Protein AF-A0A426UGI6-F1 (afdb_monomer)

Solvent-accessible surface area (backbone atoms only — not comparable to full-atom values): 12336 Å² total; per-residue (Å²): 134,86,81,89,69,88,80,72,65,57,75,72,60,32,50,59,54,29,59,58,67,72,58,36,69,72,31,45,53,51,15,48,54,28,30,76,71,66,36,34,67,58,9,27,48,48,44,42,34,45,81,61,64,53,65,70,55,39,27,70,80,62,33,60,68,54,28,49,52,52,50,51,51,45,57,35,42,32,44,39,52,30,60,68,68,50,62,59,38,84,77,84,40,45,66,42,52,44,38,24,29,29,49,36,79,41,88,46,97,91,47,58,34,26,40,29,44,30,32,42,46,84,86,49,94,56,74,84,38,34,38,37,30,73,45,45,90,82,45,77,73,52,75,78,47,99,42,55,59,64,39,88,87,44,55,38,46,81,41,45,36,48,29,26,60,88,36,37,70,54,41,53,70,72,70,48,87,78,66,80,72,59,72,68,59,66,63,46,31,67,81,71,73,41,64,89,88,56,72,64,86,51,46,67,62,52,50,52,55,51,28,52,76,70,73,66,111

Secondary structure (DSSP, 8-state):
-----SSSSHHHHHHHHHHHHSS-HHHHHHHHHHHHTT-HHHHHHHTTEEEE--HHHHHHHH-HHHHHHHHHHHHHB-HHHHHHHS-EETTTTEEPSS-EEEEEEE--TTS-EEEEEEEPPTTS--TT-EEEEEEESS-GGGGTSSS-SPPTT-BGGG-GGGTBTTTTTHHHHHT--SPPPPHHHHHHTTTTT--TTS-HHHHHHHHHHHHHHHT--

Sequence (217 aa):
MLTSTANEDIRTSFWPRVREFAVPASMIESATARRLAGDWAGACAAAGFDVDLNLRAVARDHGRDLASRVRSDLRALAPDLLRWHMPRIAPDGLLRPGLTLALARYDSVEGPVHLVARTAPAWADAGQRISLALWSRSARDAVRHPHPRPNRRFRLDLHRHLWDASRALELRERSGSGEPPARELSRAAPELGVPSACAVECWAAEARTLLAAEGRG

Mean predicted aligned error: 9.02 Å

Foldseek 3Di:
DDDPPPDPDLVPQALVLLVPPQQHPQLQVQLVVCLVVQNLVSSCVSNQEDEPEDLVVCCVVFNDVVSVVVSVQSSQFRSSLLSSPADADPDNRAHDAQAWAFQAWDAGPLGIKTFTKHHHHPPDPSGRHIYTYIADPPDPVLPPRPRSDHDPVHHNNLVNLSTGNVNVVVCCVQVDVPDQPDPVVCVCCVVVVHPSPDPPVCVVVVVVSSCVVVVND

Structure (mmCIF, N/CA/C/O backbone):
data_AF-A0A426UGI6-F1
#
_entry.id   AF-A0A426UGI6-F1
#
loop_
_atom_site.group_PDB
_atom_site.id
_atom_site.type_symbol
_atom_site.label_atom_id
_atom_site.label_alt_id
_atom_site.label_comp_id
_atom_site.label_asym_id
_atom_site.label_entity_id
_atom_site.label_seq_id
_atom_site.pdbx_PDB_ins_code
_atom_site.Cartn_x
_atom_site.Cartn_y
_atom_site.Cartn_z
_atom_site.occupancy
_atom_site.B_iso_or_equiv
_atom_site.auth_seq_id
_atom_site.auth_comp_id
_atom_site.auth_asym_id
_atom_site.auth_atom_id
_atom_site.pdbx_PDB_model_num
ATOM 1 N N . MET A 1 1 ? 42.422 -0.275 -8.258 1.00 32.00 1 MET A N 1
ATOM 2 C CA . MET A 1 1 ? 41.589 -0.112 -9.467 1.00 32.00 1 MET A CA 1
ATOM 3 C C . MET A 1 1 ? 40.137 -0.063 -9.025 1.00 32.00 1 MET A C 1
ATOM 5 O O . MET A 1 1 ? 39.662 -1.037 -8.460 1.00 32.00 1 MET A O 1
ATOM 9 N N . LEU A 1 2 ? 39.487 1.094 -9.169 1.00 30.52 2 LEU A N 1
ATOM 10 C CA . LEU A 1 2 ? 38.074 1.289 -8.835 1.00 30.52 2 LEU A CA 1
ATOM 11 C C . LEU A 1 2 ? 37.221 0.542 -9.864 1.00 30.52 2 LEU A C 1
ATOM 13 O O . LEU A 1 2 ? 37.299 0.832 -11.055 1.00 30.52 2 LEU A O 1
ATOM 17 N N . THR A 1 3 ? 36.443 -0.440 -9.416 1.00 32.22 3 THR A N 1
ATOM 18 C CA . THR A 1 3 ? 35.517 -1.184 -10.270 1.00 32.22 3 THR A CA 1
ATOM 19 C C . THR A 1 3 ? 34.380 -0.268 -10.707 1.00 32.22 3 THR A C 1
ATOM 21 O O . THR A 1 3 ? 33.489 0.070 -9.929 1.00 32.22 3 THR A O 1
ATOM 24 N N . SER A 1 4 ? 34.435 0.130 -11.975 1.00 36.78 4 SER A N 1
ATOM 25 C CA . SER A 1 4 ? 33.341 0.713 -12.743 1.00 36.78 4 SER A CA 1
ATOM 26 C C . SER A 1 4 ? 32.231 -0.331 -12.934 1.00 36.78 4 SER A C 1
ATOM 28 O O . SER A 1 4 ? 32.097 -0.916 -13.997 1.00 36.78 4 SER A O 1
ATOM 30 N N . THR A 1 5 ? 31.456 -0.603 -11.884 1.00 33.84 5 THR A N 1
ATOM 31 C CA . THR A 1 5 ? 30.248 -1.457 -11.919 1.00 33.84 5 THR A CA 1
ATOM 32 C C . THR A 1 5 ? 28.986 -0.686 -11.522 1.00 33.84 5 THR A C 1
ATOM 34 O O . THR A 1 5 ? 27.924 -1.265 -11.322 1.00 33.84 5 THR A O 1
ATOM 37 N N . ALA A 1 6 ? 29.076 0.642 -11.411 1.00 36.00 6 ALA A N 1
ATOM 38 C CA . ALA A 1 6 ? 27.969 1.487 -10.970 1.00 36.00 6 ALA A CA 1
ATOM 39 C C . ALA A 1 6 ? 27.021 1.927 -12.104 1.00 36.00 6 ALA A C 1
ATOM 41 O O . ALA A 1 6 ? 25.998 2.539 -11.808 1.00 36.00 6 ALA A O 1
ATOM 42 N N . ASN A 1 7 ? 27.340 1.642 -13.377 1.00 39.47 7 ASN A N 1
ATOM 43 C CA . ASN A 1 7 ? 26.605 2.220 -14.510 1.00 39.47 7 ASN A CA 1
ATOM 44 C C . ASN A 1 7 ? 26.331 1.280 -15.703 1.00 39.47 7 ASN A C 1
ATOM 46 O O . ASN A 1 7 ? 25.716 1.721 -16.669 1.00 39.47 7 ASN A O 1
ATOM 50 N N . GLU A 1 8 ? 26.734 0.007 -15.653 1.00 35.88 8 GLU A N 1
ATOM 51 C CA . GLU A 1 8 ? 26.403 -0.971 -16.703 1.00 35.88 8 GLU A CA 1
ATOM 52 C C . GLU A 1 8 ? 25.139 -1.769 -16.339 1.00 35.88 8 GLU A C 1
ATOM 54 O O . GLU A 1 8 ? 25.083 -2.476 -15.336 1.00 35.88 8 GLU A O 1
ATOM 59 N N . ASP A 1 9 ? 24.103 -1.596 -17.162 1.00 48.25 9 ASP A N 1
ATOM 60 C CA . ASP A 1 9 ? 23.024 -2.543 -17.487 1.00 48.25 9 ASP A CA 1
ATOM 61 C C . ASP A 1 9 ? 22.168 -3.176 -16.371 1.00 48.25 9 ASP A C 1
ATOM 63 O O . ASP A 1 9 ? 21.332 -4.042 -16.644 1.00 48.25 9 ASP A O 1
ATOM 67 N N . ILE A 1 10 ? 22.258 -2.706 -15.120 1.00 47.50 10 ILE A N 1
ATOM 68 C CA . ILE A 1 10 ? 21.360 -3.177 -14.049 1.00 47.50 10 ILE A CA 1
ATOM 69 C C . ILE A 1 10 ? 19.901 -2.949 -14.460 1.00 47.50 10 ILE A C 1
ATOM 71 O O . ILE A 1 10 ? 19.075 -3.832 -14.287 1.00 47.50 10 ILE A O 1
ATOM 75 N N . ARG A 1 11 ? 19.556 -1.800 -15.058 1.00 52.50 11 ARG A N 1
ATOM 76 C CA . ARG A 1 11 ? 18.158 -1.471 -15.406 1.00 52.50 11 ARG A CA 1
ATOM 77 C C . ARG A 1 11 ? 17.552 -2.406 -16.459 1.00 52.50 11 ARG A C 1
ATOM 79 O O . ARG A 1 11 ? 16.341 -2.615 -16.437 1.00 52.50 11 ARG A O 1
ATOM 86 N N . THR A 1 12 ? 18.369 -2.960 -17.343 1.00 51.84 12 THR A N 1
ATOM 87 C CA . THR A 1 12 ? 17.939 -3.671 -18.554 1.00 51.84 12 THR A CA 1
ATOM 88 C C . THR A 1 12 ? 17.697 -5.149 -18.270 1.00 51.84 12 THR A C 1
ATOM 90 O O . THR A 1 12 ? 16.763 -5.718 -18.817 1.00 51.84 12 THR A O 1
ATOM 93 N N . SER A 1 13 ? 18.439 -5.736 -17.325 1.00 57.88 13 SER A N 1
ATOM 94 C CA . SER A 1 13 ? 18.276 -7.136 -16.891 1.00 57.88 13 SER A CA 1
ATOM 95 C C . SER A 1 13 ? 17.407 -7.286 -15.635 1.00 57.88 13 SER A C 1
ATOM 97 O O . SER A 1 13 ? 16.683 -8.269 -15.477 1.00 57.88 13 SER A O 1
ATOM 99 N N . PHE A 1 14 ? 17.442 -6.296 -14.735 1.00 68.25 14 PHE A N 1
ATOM 100 C CA . PHE A 1 14 ? 16.725 -6.321 -13.455 1.00 68.25 14 PHE A CA 1
ATOM 101 C C . PHE A 1 14 ? 15.210 -6.221 -13.629 1.00 68.25 14 PHE A C 1
ATOM 103 O O . PHE A 1 14 ? 14.460 -7.039 -13.097 1.00 68.25 14 PHE A O 1
ATOM 110 N N . TRP A 1 15 ? 14.740 -5.216 -14.375 1.00 71.50 15 TRP A N 1
ATOM 111 C CA . TRP A 1 15 ? 13.310 -4.941 -14.473 1.00 71.50 15 TRP A CA 1
ATOM 112 C C . TRP A 1 15 ? 12.533 -6.011 -15.247 1.00 71.50 15 TRP A C 1
ATOM 114 O O . TRP A 1 15 ? 11.463 -6.365 -14.761 1.00 71.50 15 TRP A O 1
ATOM 124 N N . PRO A 1 16 ? 13.016 -6.592 -16.364 1.00 71.88 16 PRO A N 1
ATOM 125 C CA . PRO A 1 16 ? 12.312 -7.699 -17.014 1.00 71.88 16 PRO A CA 1
ATOM 126 C C . PRO A 1 16 ? 12.109 -8.904 -16.091 1.00 71.88 16 PRO A C 1
ATOM 128 O O . PRO A 1 16 ? 10.985 -9.380 -15.962 1.00 71.88 16 PRO A O 1
ATOM 131 N N . ARG A 1 17 ? 13.148 -9.322 -15.353 1.00 74.00 17 ARG A N 1
ATOM 132 C CA . ARG A 1 17 ? 13.059 -10.436 -14.393 1.00 74.00 17 ARG A CA 1
ATOM 133 C C . ARG A 1 17 ? 12.103 -10.131 -13.238 1.00 74.00 17 ARG A C 1
ATOM 135 O O . ARG A 1 17 ? 11.317 -10.984 -12.836 1.00 74.00 17 ARG A O 1
ATOM 142 N N . VAL A 1 18 ? 12.134 -8.900 -12.720 1.00 76.31 18 VAL A N 1
ATOM 143 C CA . VAL A 1 18 ? 11.158 -8.434 -11.722 1.00 76.31 18 VAL A CA 1
ATOM 144 C C . VAL A 1 18 ? 9.739 -8.533 -12.279 1.00 76.31 18 VAL A C 1
ATOM 146 O O . VAL A 1 18 ? 8.867 -9.064 -11.602 1.00 76.31 18 VAL A O 1
ATOM 149 N N . ARG A 1 19 ? 9.498 -8.064 -13.506 1.00 71.31 19 ARG A N 1
ATOM 150 C CA . ARG A 1 19 ? 8.171 -8.107 -14.136 1.00 71.31 19 ARG A CA 1
ATOM 151 C C . ARG A 1 19 ? 7.666 -9.535 -14.342 1.00 71.31 19 ARG A C 1
ATOM 153 O O . ARG A 1 19 ? 6.478 -9.771 -14.175 1.00 71.31 19 ARG A O 1
ATOM 160 N N . GLU A 1 20 ? 8.557 -10.463 -14.675 1.00 72.69 20 GLU A N 1
ATOM 161 C CA . GLU A 1 20 ? 8.212 -11.866 -14.915 1.00 72.69 20 GLU A CA 1
ATOM 162 C C . GLU A 1 20 ? 7.849 -12.613 -13.621 1.00 72.69 20 GLU A C 1
ATOM 164 O O . GLU A 1 20 ? 6.841 -13.317 -13.573 1.00 72.69 20 GLU A O 1
ATOM 169 N N . PHE A 1 21 ? 8.630 -12.437 -12.548 1.00 78.62 21 PHE A N 1
ATOM 170 C CA . PHE A 1 21 ? 8.525 -13.303 -11.364 1.00 78.62 21 PHE A CA 1
ATOM 171 C C . PHE A 1 21 ? 7.962 -12.633 -10.110 1.00 78.62 21 PHE A C 1
ATOM 173 O O . PHE A 1 21 ? 7.500 -13.325 -9.201 1.00 78.62 21 PHE A O 1
ATOM 180 N N . ALA A 1 22 ? 7.994 -11.303 -10.002 1.00 82.75 22 ALA A N 1
ATOM 181 C CA . ALA A 1 22 ? 7.587 -10.638 -8.766 1.00 82.75 22 ALA A CA 1
ATOM 182 C C . ALA A 1 22 ? 6.073 -10.667 -8.528 1.00 82.75 22 ALA A C 1
ATOM 184 O O . ALA A 1 22 ? 5.640 -10.728 -7.369 1.00 82.75 22 ALA A O 1
ATOM 185 N N . VAL A 1 23 ? 5.296 -10.598 -9.613 1.00 89.3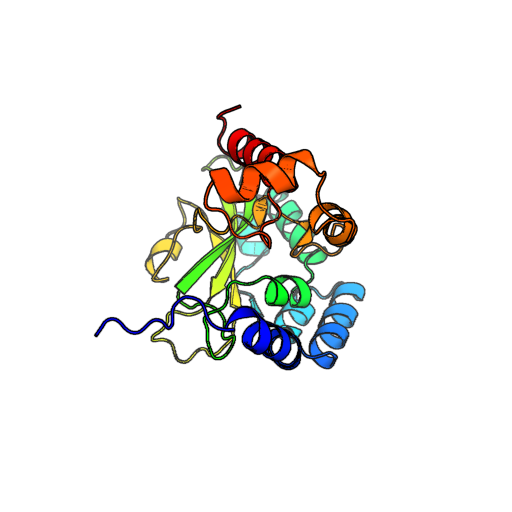1 23 VAL A N 1
ATOM 186 C CA . VAL A 1 23 ? 3.828 -10.648 -9.626 1.00 89.31 23 VAL A CA 1
ATOM 187 C C . VAL A 1 23 ? 3.383 -11.456 -10.859 1.00 89.31 23 VAL A C 1
ATOM 189 O O . VAL A 1 23 ? 3.106 -10.877 -11.908 1.00 89.31 23 VAL A O 1
ATOM 192 N N . PRO A 1 24 ? 3.360 -12.798 -10.775 1.00 89.81 24 PRO A N 1
ATOM 193 C CA . PRO A 1 24 ? 2.935 -13.649 -11.888 1.00 89.81 24 PRO A CA 1
ATOM 194 C C . PRO A 1 24 ? 1.472 -13.399 -12.286 1.00 89.81 24 PRO A C 1
ATOM 196 O O . PRO A 1 24 ? 0.659 -13.020 -11.443 1.00 89.81 24 PRO A O 1
ATOM 199 N N . ALA A 1 25 ? 1.100 -13.696 -13.536 1.00 91.56 25 ALA A N 1
ATOM 200 C CA . ALA A 1 25 ? -0.274 -13.516 -14.030 1.00 91.56 25 ALA A CA 1
ATOM 201 C C . ALA A 1 25 ? -1.329 -14.200 -13.137 1.00 91.56 25 ALA A C 1
ATOM 203 O O . ALA A 1 25 ? -2.334 -13.587 -12.783 1.00 91.56 25 ALA A O 1
ATOM 204 N N . SER A 1 26 ? -1.046 -15.415 -12.657 1.00 93.75 26 SER A N 1
ATOM 205 C CA . SER A 1 26 ? -1.932 -16.152 -11.744 1.00 93.75 26 SER A CA 1
ATOM 206 C C . SER A 1 26 ? -2.198 -15.421 -10.421 1.00 93.75 26 SER A C 1
ATOM 208 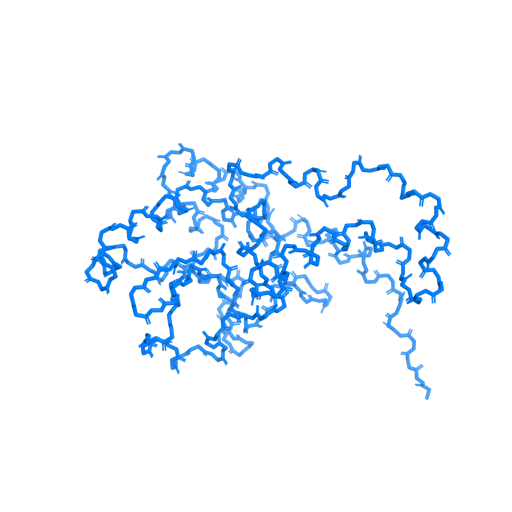O O . SER A 1 26 ? -3.285 -15.543 -9.850 1.00 93.75 26 SER A O 1
ATOM 210 N N . MET A 1 27 ? -1.231 -14.636 -9.932 1.00 95.12 27 MET A N 1
ATOM 211 C CA . MET A 1 27 ? -1.393 -13.781 -8.756 1.00 95.12 27 MET A CA 1
ATOM 212 C C . MET A 1 27 ? -2.332 -12.613 -9.057 1.00 95.12 27 MET A C 1
ATOM 214 O O . MET A 1 27 ? -3.241 -12.365 -8.267 1.00 95.12 27 MET A O 1
ATOM 218 N N . ILE A 1 28 ? -2.138 -11.933 -10.194 1.00 95.25 28 ILE A N 1
ATOM 219 C CA . ILE A 1 28 ? -2.982 -10.810 -10.638 1.00 95.25 28 ILE A CA 1
ATOM 220 C C . ILE A 1 28 ? -4.433 -11.273 -10.776 1.00 95.25 28 ILE A C 1
ATOM 222 O O . ILE A 1 28 ? -5.339 -10.661 -10.210 1.00 95.25 28 ILE A O 1
ATOM 226 N N . GLU A 1 29 ? -4.652 -12.390 -11.471 1.00 97.38 29 GLU A N 1
ATOM 227 C CA . GLU A 1 29 ? -5.974 -12.984 -11.683 1.00 97.38 29 GLU A CA 1
ATOM 228 C C . GLU A 1 29 ? -6.643 -13.348 -10.353 1.00 97.38 29 GLU A C 1
ATOM 230 O O . GLU A 1 29 ? -7.769 -12.926 -10.077 1.00 97.38 29 GLU A O 1
ATOM 235 N N . SER A 1 30 ? -5.926 -14.064 -9.481 1.00 98.00 30 SER A N 1
ATOM 236 C CA . SER A 1 30 ? -6.448 -14.510 -8.185 1.00 98.00 30 SER A CA 1
ATOM 237 C C . SER A 1 30 ? -6.748 -13.351 -7.231 1.00 98.00 30 SER A C 1
ATOM 239 O O . SER A 1 30 ? -7.748 -13.385 -6.509 1.00 98.00 30 SER A O 1
ATOM 241 N N . ALA A 1 31 ? -5.881 -12.336 -7.186 1.00 97.69 31 ALA A N 1
ATOM 242 C CA . ALA A 1 31 ? -6.075 -11.153 -6.354 1.00 97.69 31 ALA A CA 1
ATOM 243 C C . ALA A 1 31 ? -7.233 -10.297 -6.883 1.00 97.69 31 ALA A C 1
ATOM 245 O O . ALA A 1 31 ? -8.103 -9.887 -6.112 1.00 97.69 31 ALA A O 1
ATOM 246 N N . THR A 1 32 ? -7.296 -10.093 -8.201 1.00 97.38 32 THR A N 1
ATOM 247 C CA . THR A 1 32 ? -8.364 -9.330 -8.854 1.00 97.38 32 THR A CA 1
ATOM 248 C C . THR A 1 32 ? -9.723 -9.994 -8.678 1.00 97.38 32 THR A C 1
ATOM 250 O O . THR A 1 32 ? -10.665 -9.310 -8.284 1.00 97.38 32 THR A O 1
ATOM 253 N N . ALA A 1 33 ? -9.838 -11.309 -8.884 1.00 98.19 33 ALA A N 1
ATOM 254 C CA . ALA A 1 33 ? -11.101 -12.025 -8.705 1.00 98.19 33 ALA A CA 1
ATOM 255 C C . ALA A 1 33 ? -11.661 -11.855 -7.282 1.00 98.19 33 ALA A C 1
ATOM 257 O O . ALA A 1 33 ? -12.828 -11.505 -7.103 1.00 98.19 33 ALA A O 1
ATOM 258 N N . ARG A 1 34 ? -10.812 -12.019 -6.258 1.00 98.31 34 ARG A N 1
ATOM 259 C CA . ARG A 1 34 ? -11.209 -11.838 -4.851 1.00 98.31 34 ARG A CA 1
ATOM 260 C C . ARG A 1 34 ? -11.567 -10.390 -4.525 1.00 98.31 34 ARG A C 1
ATOM 262 O O . ARG A 1 34 ? -12.581 -10.144 -3.875 1.00 98.31 34 ARG A O 1
ATOM 269 N N . ARG A 1 35 ? -10.795 -9.424 -5.035 1.00 97.19 35 ARG A N 1
ATOM 270 C CA . ARG A 1 35 ? -11.085 -7.990 -4.888 1.00 97.19 35 ARG A CA 1
ATOM 271 C C . ARG A 1 35 ? -12.442 -7.625 -5.491 1.00 97.19 35 ARG A C 1
ATOM 273 O O . ARG A 1 35 ? -13.221 -6.941 -4.836 1.00 97.19 35 ARG A O 1
ATOM 280 N N . LEU A 1 36 ? -12.746 -8.101 -6.700 1.00 96.88 36 LEU A N 1
ATOM 281 C CA . LEU A 1 36 ? -14.033 -7.864 -7.366 1.00 96.88 36 LEU A CA 1
ATOM 282 C C . LEU A 1 36 ? -15.207 -8.516 -6.620 1.00 96.88 36 LEU A C 1
ATOM 284 O O . LEU A 1 36 ? -16.295 -7.950 -6.590 1.00 96.88 36 LEU A O 1
ATOM 288 N N . ALA A 1 37 ? -14.975 -9.645 -5.947 1.00 97.12 37 ALA A N 1
ATOM 289 C CA . ALA A 1 37 ? -15.945 -10.261 -5.040 1.00 97.12 37 ALA A CA 1
ATOM 290 C C . ALA A 1 37 ? -16.086 -9.527 -3.684 1.00 97.12 37 ALA A C 1
ATOM 292 O O . ALA A 1 37 ? -16.907 -9.910 -2.852 1.00 97.12 37 ALA A O 1
ATOM 293 N N . GLY A 1 38 ? -15.293 -8.477 -3.433 1.00 95.06 38 GLY A N 1
ATOM 294 C CA . GLY A 1 38 ? -15.283 -7.719 -2.179 1.00 95.06 38 GLY A CA 1
ATOM 295 C C . GLY A 1 38 ? -14.484 -8.367 -1.039 1.00 95.06 38 GLY A C 1
ATOM 296 O O . GLY A 1 38 ? -14.491 -7.841 0.081 1.00 95.06 38 GLY A O 1
ATOM 297 N N . ASP A 1 39 ? -13.780 -9.469 -1.312 1.00 96.62 39 ASP A N 1
ATOM 298 C CA . ASP A 1 39 ? -12.895 -10.168 -0.378 1.00 96.62 39 ASP A CA 1
ATOM 299 C C . ASP A 1 39 ? -11.473 -9.586 -0.430 1.00 96.62 39 ASP A C 1
ATOM 301 O O . ASP A 1 39 ? -10.539 -10.146 -1.010 1.00 96.62 39 ASP A O 1
ATOM 305 N N . TRP A 1 40 ? -11.309 -8.416 0.187 1.00 96.69 40 TRP A N 1
ATOM 306 C CA . TRP A 1 40 ? -10.016 -7.732 0.263 1.00 96.69 40 TRP A CA 1
ATOM 307 C C . TRP A 1 40 ? -8.958 -8.543 1.027 1.00 96.69 40 TRP A C 1
ATOM 309 O O . TRP A 1 40 ? -7.779 -8.493 0.686 1.00 96.69 40 TRP A O 1
ATOM 319 N N . ALA A 1 41 ? -9.360 -9.311 2.046 1.00 96.50 41 ALA A N 1
ATOM 320 C CA . ALA A 1 41 ? -8.433 -10.100 2.852 1.00 96.50 41 ALA A CA 1
ATOM 321 C C . ALA A 1 41 ? -7.895 -11.290 2.049 1.00 96.50 41 ALA A C 1
ATOM 323 O O . ALA A 1 41 ? -6.687 -11.536 2.035 1.00 96.50 41 ALA A O 1
ATOM 324 N N . GLY A 1 42 ? -8.766 -11.982 1.314 1.00 97.56 42 GLY A N 1
ATOM 325 C CA . GLY A 1 42 ? -8.346 -13.024 0.391 1.00 97.56 42 GLY A CA 1
ATOM 326 C C . GLY A 1 42 ? -7.529 -12.478 -0.780 1.00 97.56 42 GLY A C 1
ATOM 327 O O . GLY A 1 42 ? -6.572 -13.131 -1.198 1.00 97.56 42 GLY A O 1
ATOM 328 N N . ALA A 1 43 ? -7.840 -11.281 -1.293 1.00 98.12 43 ALA A N 1
ATOM 329 C CA . ALA A 1 43 ? -7.006 -10.622 -2.301 1.00 98.12 43 ALA A CA 1
ATOM 330 C C . ALA A 1 43 ? -5.582 -10.371 -1.771 1.00 98.12 43 ALA A C 1
ATOM 332 O O . ALA A 1 43 ? -4.606 -10.693 -2.449 1.00 98.12 43 ALA A O 1
ATOM 333 N N . CYS A 1 44 ? -5.454 -9.873 -0.535 1.00 97.44 44 CYS A N 1
ATOM 334 C CA . CYS A 1 44 ? -4.167 -9.709 0.146 1.00 97.44 44 CYS A CA 1
ATOM 335 C C . CYS A 1 44 ? -3.413 -11.042 0.254 1.00 97.44 44 CYS A C 1
ATOM 337 O O . CYS A 1 44 ? -2.251 -11.126 -0.149 1.00 97.44 44 CYS A O 1
ATOM 339 N N . ALA A 1 45 ? -4.077 -12.100 0.724 1.00 96.69 45 ALA A N 1
ATOM 340 C CA . ALA A 1 45 ? -3.467 -13.421 0.842 1.00 96.69 45 ALA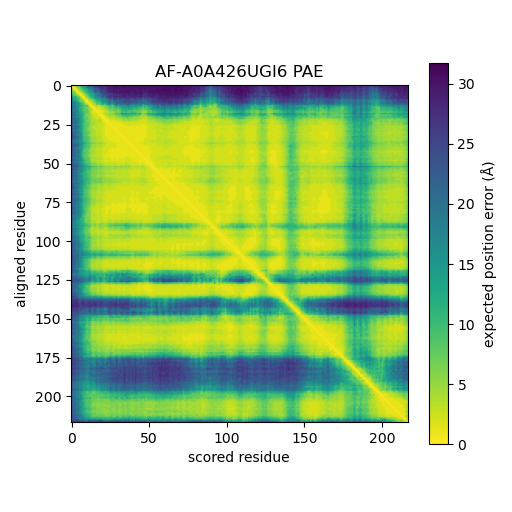 A CA 1
ATOM 341 C C . ALA A 1 45 ? -2.963 -13.952 -0.515 1.00 96.69 45 ALA A C 1
ATOM 343 O O . ALA A 1 45 ? -1.851 -14.478 -0.592 1.00 96.69 45 ALA A O 1
ATOM 344 N N . ALA A 1 46 ? -3.735 -13.748 -1.590 1.00 96.81 46 ALA A N 1
ATOM 345 C CA . ALA A 1 46 ? -3.368 -14.130 -2.956 1.00 96.81 46 ALA A CA 1
ATOM 346 C C . ALA A 1 46 ? -2.079 -13.450 -3.441 1.00 96.81 46 ALA A C 1
ATOM 348 O O . ALA A 1 46 ? -1.278 -14.066 -4.138 1.00 96.81 46 ALA A O 1
ATOM 349 N N . ALA A 1 47 ? -1.870 -12.193 -3.043 1.00 95.50 47 ALA A N 1
ATOM 350 C CA . ALA A 1 47 ? -0.702 -11.392 -3.400 1.00 95.50 47 ALA A CA 1
ATOM 351 C C . ALA A 1 47 ? 0.474 -11.528 -2.407 1.00 95.50 47 ALA A C 1
ATOM 353 O O . ALA A 1 47 ? 1.459 -10.787 -2.482 1.00 95.50 47 ALA A O 1
ATOM 354 N N . GLY A 1 48 ? 0.397 -12.473 -1.465 1.00 93.81 48 GLY A N 1
ATOM 355 C CA . GLY A 1 48 ? 1.462 -12.724 -0.496 1.00 93.81 48 GLY A CA 1
ATOM 356 C C . GLY A 1 48 ? 1.526 -11.708 0.646 1.00 93.81 48 GLY A C 1
ATOM 357 O O . GLY A 1 48 ? 2.618 -11.449 1.159 1.00 93.81 48 GLY A O 1
ATOM 358 N N . PHE A 1 49 ? 0.383 -11.128 1.023 1.00 95.19 49 PHE A N 1
ATOM 359 C CA . PHE A 1 49 ? 0.276 -10.231 2.167 1.00 95.19 49 PHE A CA 1
ATOM 360 C C . PHE A 1 49 ? -0.224 -10.949 3.420 1.00 95.19 49 PHE A C 1
ATOM 362 O O . PHE A 1 49 ? -1.156 -11.754 3.368 1.00 95.19 49 PHE A O 1
ATOM 369 N N . ASP A 1 50 ? 0.361 -10.579 4.553 1.00 92.62 50 ASP A N 1
ATOM 370 C CA . ASP A 1 50 ? -0.087 -10.921 5.897 1.00 92.62 50 ASP A CA 1
ATOM 371 C C . ASP A 1 50 ? -0.875 -9.740 6.468 1.00 92.62 50 ASP A C 1
ATOM 373 O O . ASP A 1 50 ? -0.337 -8.648 6.651 1.00 92.62 50 ASP A O 1
ATOM 377 N N . VAL A 1 51 ? -2.169 -9.928 6.724 1.00 92.69 51 VAL A N 1
ATOM 378 C CA . VAL A 1 51 ? -3.020 -8.868 7.280 1.00 92.69 51 VAL A CA 1
ATOM 379 C C . VAL A 1 51 ? -2.851 -8.832 8.798 1.00 92.69 51 VAL A C 1
ATOM 381 O O . VAL A 1 51 ? -3.410 -9.658 9.512 1.00 92.69 51 VAL A O 1
ATOM 384 N N . ASP A 1 52 ? -2.111 -7.838 9.278 1.00 90.31 52 ASP A N 1
ATOM 385 C CA . ASP A 1 52 ? -1.859 -7.546 10.692 1.00 90.31 52 ASP A CA 1
ATOM 386 C C . ASP A 1 52 ? -2.646 -6.296 11.127 1.00 90.31 52 ASP A C 1
ATOM 388 O O . ASP A 1 52 ? -2.117 -5.298 11.619 1.00 90.31 52 ASP A O 1
ATOM 392 N N . LEU A 1 53 ? -3.952 -6.300 10.846 1.00 88.81 53 LEU A N 1
ATOM 393 C CA . LEU A 1 53 ? -4.869 -5.258 11.299 1.00 88.81 53 LEU A CA 1
ATOM 394 C C . LEU A 1 53 ? -6.256 -5.841 11.572 1.00 88.81 53 LEU A C 1
ATOM 396 O O . LEU A 1 53 ? -6.783 -6.651 10.811 1.00 88.81 53 LEU A O 1
ATOM 400 N N . ASN A 1 54 ? -6.882 -5.389 12.656 1.00 90.81 54 ASN A N 1
ATOM 401 C CA . ASN A 1 54 ? -8.214 -5.831 13.050 1.00 90.81 54 ASN A CA 1
ATOM 402 C C . ASN A 1 54 ? -9.177 -4.643 13.067 1.00 90.81 54 ASN A C 1
ATOM 404 O O . ASN A 1 54 ? -9.155 -3.846 14.000 1.00 90.81 54 ASN A O 1
ATOM 408 N N . LEU A 1 55 ? -10.074 -4.552 12.079 1.00 92.81 55 LEU A N 1
ATOM 409 C CA . LEU A 1 55 ? -11.028 -3.438 11.952 1.00 92.81 55 LEU A CA 1
ATOM 410 C C . LEU A 1 55 ? -11.915 -3.229 13.191 1.00 92.81 55 LEU A C 1
ATOM 412 O O . LEU A 1 55 ? -12.315 -2.099 13.465 1.00 92.81 55 LEU A O 1
ATOM 416 N N . ARG A 1 56 ? -12.212 -4.284 13.964 1.00 93.69 56 ARG A N 1
ATOM 417 C CA . ARG A 1 56 ? -12.948 -4.142 15.232 1.00 93.69 56 ARG A CA 1
ATOM 418 C C . ARG A 1 56 ? -12.090 -3.469 16.298 1.00 93.69 56 ARG A C 1
ATOM 420 O O . ARG A 1 56 ? -12.617 -2.679 17.072 1.00 93.69 56 ARG A O 1
ATOM 427 N N . ALA A 1 57 ? -10.792 -3.773 16.330 1.00 90.75 57 ALA A N 1
ATOM 428 C CA . ALA A 1 57 ? -9.858 -3.079 17.206 1.00 90.75 57 ALA A CA 1
ATOM 429 C C . ALA A 1 57 ? -9.698 -1.614 16.794 1.00 90.75 57 ALA A C 1
ATOM 431 O O . ALA A 1 57 ? -9.878 -0.736 17.625 1.00 90.75 57 ALA A O 1
ATOM 432 N N . VAL A 1 58 ? -9.548 -1.344 15.494 1.00 91.75 58 VAL A N 1
ATOM 433 C CA . VAL A 1 58 ? -9.516 0.029 14.961 1.00 91.75 58 VAL A CA 1
ATOM 434 C C . VAL A 1 58 ? -10.753 0.828 15.374 1.00 91.75 58 VAL A C 1
ATOM 436 O O . VAL A 1 58 ? -10.629 1.962 15.819 1.00 91.75 58 VAL A O 1
ATOM 439 N N . ALA A 1 59 ? -11.950 0.243 15.267 1.00 93.81 59 ALA A N 1
ATOM 440 C CA . ALA A 1 59 ? -13.187 0.929 15.638 1.00 93.81 59 ALA A CA 1
ATOM 441 C C . ALA A 1 59 ? -13.267 1.261 17.135 1.00 93.81 59 ALA A C 1
ATOM 443 O O . ALA A 1 59 ? -13.869 2.270 17.500 1.00 93.81 59 ALA A O 1
ATOM 444 N N . ARG A 1 60 ? -12.683 0.415 17.988 1.00 91.62 60 ARG A N 1
ATOM 445 C CA . ARG A 1 60 ? -12.632 0.621 19.438 1.00 91.62 60 ARG A CA 1
ATOM 446 C C . ARG A 1 60 ? -11.603 1.678 19.819 1.00 91.62 60 ARG A C 1
ATOM 448 O O . ARG A 1 60 ? -11.911 2.546 20.624 1.00 91.62 60 ARG A O 1
ATOM 455 N N . ASP A 1 61 ? -10.418 1.599 19.225 1.00 88.62 61 ASP A N 1
ATOM 456 C CA . ASP A 1 61 ? -9.248 2.362 19.659 1.00 88.62 61 ASP A CA 1
ATOM 457 C C . ASP A 1 61 ? -9.178 3.735 18.957 1.00 88.62 61 ASP A C 1
ATOM 459 O O . ASP A 1 61 ? -8.610 4.685 19.486 1.00 88.62 61 ASP A O 1
ATOM 463 N N . HIS A 1 62 ? -9.783 3.867 17.770 1.00 88.94 62 HIS A N 1
ATOM 464 C CA . HIS A 1 62 ? -9.755 5.087 16.951 1.00 88.94 62 HIS A CA 1
ATOM 465 C C . HIS A 1 62 ? -11.133 5.553 16.451 1.00 88.94 62 HIS A C 1
ATOM 467 O O . HIS A 1 62 ? -11.228 6.513 15.684 1.00 88.94 62 HIS A O 1
ATOM 473 N N . GLY A 1 63 ? -12.210 4.886 16.869 1.00 93.25 63 GLY A N 1
ATOM 474 C CA . GLY A 1 63 ? -13.578 5.239 16.500 1.00 93.25 63 GLY A CA 1
ATOM 475 C C . GLY A 1 63 ? -14.060 4.643 15.172 1.00 93.25 63 GLY A C 1
ATOM 476 O O . GLY A 1 63 ? -13.296 4.221 14.297 1.00 93.25 63 GLY A O 1
ATOM 477 N N . ARG A 1 64 ? -15.390 4.611 15.017 1.00 95.44 64 ARG A N 1
ATOM 478 C CA . ARG A 1 64 ? -16.070 3.992 13.865 1.00 95.44 64 ARG A CA 1
ATOM 479 C C . ARG A 1 64 ? -15.778 4.694 12.542 1.00 95.44 64 ARG A C 1
ATOM 481 O O . ARG A 1 64 ? -15.668 4.015 11.524 1.00 95.44 64 ARG A O 1
ATOM 488 N N . ASP A 1 65 ? -15.608 6.011 12.559 1.00 96.00 65 ASP A N 1
ATOM 489 C CA . ASP A 1 65 ? -15.361 6.787 11.342 1.00 96.00 65 ASP A CA 1
ATOM 490 C C . ASP A 1 65 ? -13.997 6.451 10.737 1.00 96.00 65 ASP A C 1
ATOM 492 O O . ASP A 1 65 ? -13.897 6.187 9.537 1.00 96.00 65 ASP A O 1
ATOM 496 N N . LEU A 1 66 ? -12.948 6.366 11.568 1.00 95.38 66 LEU A N 1
ATOM 497 C CA . LEU A 1 66 ? -11.626 5.948 11.107 1.00 95.38 66 LEU A CA 1
ATOM 498 C C . LEU A 1 66 ? -11.668 4.508 10.588 1.00 95.38 66 LEU A C 1
ATOM 500 O O . LEU A 1 66 ? -11.179 4.245 9.491 1.00 95.38 66 LEU A O 1
ATOM 504 N N . ALA A 1 67 ? -12.313 3.593 11.317 1.00 96.50 67 ALA A N 1
ATOM 505 C CA . ALA A 1 67 ? -12.471 2.211 10.870 1.00 96.50 67 ALA A CA 1
ATOM 506 C C . ALA A 1 67 ? -13.225 2.097 9.531 1.00 96.50 67 ALA A C 1
ATOM 508 O O . ALA A 1 67 ? -12.876 1.256 8.703 1.00 96.50 67 ALA A O 1
ATOM 509 N N . SER A 1 68 ? -14.222 2.955 9.291 1.00 97.12 68 SER A N 1
ATOM 510 C CA . SER A 1 68 ? -14.951 3.024 8.020 1.00 97.12 68 SER A CA 1
ATOM 511 C C . SER A 1 68 ? -14.046 3.482 6.872 1.00 97.12 68 SER A C 1
ATOM 513 O O . SER A 1 68 ? -14.007 2.832 5.826 1.00 97.12 68 SER A O 1
ATOM 515 N N . ARG A 1 69 ? -13.241 4.534 7.088 1.00 97.62 69 ARG A N 1
ATOM 516 C CA . ARG A 1 69 ? -12.257 5.014 6.101 1.00 97.62 69 ARG A CA 1
ATOM 517 C C . ARG A 1 69 ? -11.205 3.953 5.775 1.00 97.62 69 ARG A C 1
ATOM 519 O O . ARG A 1 69 ? -10.974 3.679 4.601 1.00 97.62 69 ARG A O 1
ATOM 526 N N . VAL A 1 70 ? -10.649 3.288 6.792 1.00 97.12 70 VAL A N 1
ATOM 527 C CA . VAL A 1 70 ? -9.704 2.172 6.600 1.00 97.12 70 VAL A CA 1
ATOM 528 C C . VAL A 1 70 ? -10.363 1.039 5.815 1.00 97.12 70 VAL A C 1
ATOM 530 O O . VAL A 1 70 ? -9.788 0.541 4.855 1.00 97.12 70 VAL A O 1
ATOM 533 N N . ARG A 1 71 ? -11.595 0.645 6.164 1.00 97.00 71 ARG A N 1
ATOM 534 C CA . ARG A 1 71 ? -12.330 -0.397 5.431 1.00 97.00 71 ARG A CA 1
ATOM 535 C C . ARG A 1 71 ? -12.574 -0.016 3.969 1.00 97.00 71 ARG A C 1
ATOM 537 O O . ARG A 1 71 ? -12.506 -0.892 3.111 1.00 97.00 71 ARG A O 1
ATOM 544 N N . SER A 1 72 ? -12.877 1.251 3.693 1.00 97.06 72 SER A N 1
ATOM 545 C CA . SER A 1 72 ? -13.044 1.755 2.328 1.00 97.06 72 SER A CA 1
ATOM 546 C C . SER A 1 72 ? -11.750 1.613 1.529 1.00 97.06 72 SER A C 1
ATOM 548 O O . SER A 1 72 ? -11.772 1.056 0.435 1.00 97.06 72 SER A O 1
ATOM 550 N N . ASP A 1 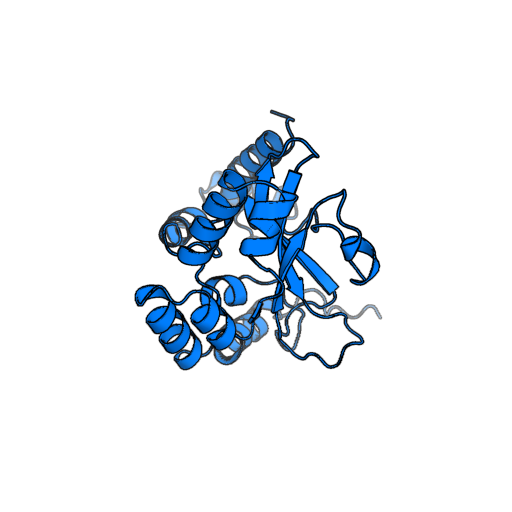73 ? -10.620 2.028 2.103 1.00 97.56 73 ASP A N 1
ATOM 551 C CA . ASP A 1 73 ? -9.314 1.906 1.449 1.00 97.56 73 ASP A CA 1
ATOM 552 C C . ASP A 1 73 ? -8.908 0.439 1.239 1.00 97.56 73 ASP A C 1
ATOM 554 O O . ASP A 1 73 ? -8.413 0.086 0.173 1.00 97.56 73 ASP A O 1
ATOM 558 N N . LEU A 1 74 ? -9.194 -0.452 2.195 1.00 97.12 74 LEU A N 1
ATOM 559 C CA . LEU A 1 74 ? -8.947 -1.892 2.039 1.00 97.12 74 LEU A CA 1
ATOM 560 C C . LEU A 1 74 ? -9.790 -2.519 0.926 1.00 97.12 74 LEU A C 1
ATOM 562 O O . LEU A 1 74 ? -9.319 -3.414 0.237 1.00 97.12 74 LEU A O 1
ATOM 566 N N . ARG A 1 75 ? -11.026 -2.055 0.717 1.00 96.00 75 ARG A N 1
ATOM 567 C CA . ARG A 1 75 ? -11.861 -2.517 -0.405 1.00 96.00 75 ARG A CA 1
ATOM 568 C C . ARG A 1 75 ? -11.349 -2.035 -1.760 1.00 96.00 75 ARG A C 1
ATOM 570 O O . ARG A 1 75 ? -11.563 -2.720 -2.756 1.00 96.00 75 ARG A O 1
ATOM 577 N N . ALA A 1 76 ? -10.701 -0.875 -1.793 1.00 96.69 76 ALA A N 1
ATOM 578 C CA . ALA A 1 76 ? -10.110 -0.316 -3.002 1.00 96.69 76 ALA A CA 1
ATOM 579 C C . ALA A 1 76 ? -8.713 -0.893 -3.307 1.00 96.69 76 ALA A C 1
ATOM 581 O O . ALA A 1 76 ? -8.258 -0.826 -4.448 1.00 96.69 76 ALA A O 1
ATOM 582 N N . LEU A 1 77 ? -8.044 -1.482 -2.311 1.00 98.00 77 LEU A N 1
ATOM 583 C CA . LEU A 1 77 ? -6.695 -2.032 -2.421 1.00 98.00 77 LEU A CA 1
ATOM 584 C C . LEU A 1 77 ? -6.594 -3.121 -3.503 1.00 98.00 77 LEU A C 1
ATOM 586 O O . LEU A 1 77 ? -7.250 -4.158 -3.423 1.00 98.00 77 LEU A O 1
ATOM 590 N N . ALA A 1 78 ? -5.700 -2.904 -4.467 1.00 98.06 78 ALA A N 1
ATOM 591 C CA . ALA A 1 78 ? -5.141 -3.900 -5.375 1.00 98.06 78 ALA A CA 1
ATOM 592 C C . ALA A 1 78 ? -3.758 -4.337 -4.845 1.00 98.06 78 ALA A C 1
ATOM 594 O O . ALA A 1 78 ? -2.759 -3.643 -5.061 1.00 98.06 78 ALA A O 1
ATOM 595 N N . PRO A 1 79 ? -3.670 -5.448 -4.092 1.00 97.50 79 PRO A N 1
ATOM 596 C CA . PRO A 1 79 ? -2.434 -5.830 -3.410 1.00 97.50 79 PRO A CA 1
ATOM 597 C C . PRO A 1 79 ? -1.357 -6.360 -4.374 1.00 97.50 79 PRO A C 1
ATOM 599 O O . PRO A 1 79 ? -0.167 -6.192 -4.124 1.00 97.50 79 PRO A O 1
ATOM 602 N N . ASP A 1 80 ? -1.756 -6.942 -5.500 1.00 95.75 80 ASP A N 1
ATOM 603 C CA . ASP A 1 80 ? -0.896 -7.308 -6.627 1.00 95.75 80 ASP A CA 1
ATOM 604 C C . ASP A 1 80 ? -0.246 -6.073 -7.276 1.00 95.75 80 ASP A C 1
ATOM 606 O O . ASP A 1 80 ? 0.972 -6.050 -7.477 1.00 95.75 80 ASP A O 1
ATOM 610 N N . LEU A 1 81 ? -1.024 -5.006 -7.491 1.00 95.38 81 LEU A N 1
ATOM 611 C CA . LEU A 1 81 ? -0.513 -3.718 -7.968 1.00 95.38 81 LEU A CA 1
ATOM 612 C C . LEU A 1 81 ? 0.453 -3.092 -6.954 1.00 95.38 81 LEU A C 1
ATOM 614 O O . LEU A 1 81 ? 1.567 -2.709 -7.310 1.00 95.38 81 LEU A O 1
ATOM 618 N N . LEU A 1 82 ? 0.073 -3.061 -5.673 1.00 95.94 82 LEU A N 1
ATOM 619 C CA . LEU A 1 82 ? 0.955 -2.579 -4.611 1.00 95.94 82 LEU A CA 1
ATOM 620 C C . LEU A 1 82 ? 2.289 -3.336 -4.621 1.00 95.94 82 LEU A C 1
ATOM 622 O O . LEU A 1 82 ? 3.353 -2.720 -4.615 1.00 95.94 82 LEU A O 1
ATOM 626 N N . ARG A 1 83 ? 2.249 -4.672 -4.683 1.00 94.19 83 ARG A N 1
ATOM 627 C CA . ARG A 1 83 ? 3.440 -5.533 -4.721 1.00 94.19 83 ARG A CA 1
ATOM 628 C C . ARG A 1 83 ? 4.353 -5.232 -5.909 1.00 94.19 83 ARG A C 1
ATOM 630 O O . ARG A 1 83 ? 5.578 -5.330 -5.765 1.00 94.19 83 ARG A O 1
ATOM 637 N N . TRP A 1 84 ? 3.786 -4.872 -7.058 1.00 91.12 84 TRP A N 1
ATOM 638 C CA . TRP A 1 84 ? 4.546 -4.456 -8.236 1.00 91.12 84 TRP A CA 1
ATOM 639 C C . TRP A 1 84 ? 5.396 -3.214 -7.949 1.00 91.12 84 TRP A C 1
ATOM 641 O O . TRP A 1 84 ? 6.576 -3.174 -8.299 1.00 91.12 84 TRP A O 1
ATOM 651 N N . HIS A 1 85 ? 4.822 -2.237 -7.243 1.00 91.06 85 HIS A N 1
ATOM 652 C CA . HIS A 1 85 ? 5.453 -0.950 -6.938 1.00 91.06 85 HIS A CA 1
ATOM 653 C C . HIS A 1 85 ? 6.286 -0.927 -5.649 1.00 91.06 85 HIS A C 1
ATOM 655 O O . HIS A 1 85 ? 6.905 0.090 -5.325 1.00 91.06 85 HIS A O 1
ATOM 661 N N . MET A 1 86 ? 6.348 -2.037 -4.912 1.00 91.25 86 MET A N 1
ATOM 662 C CA . MET A 1 86 ? 7.180 -2.124 -3.716 1.00 91.25 86 MET A CA 1
ATOM 663 C C . MET A 1 86 ? 8.679 -2.014 -4.056 1.00 91.25 86 MET A C 1
ATOM 665 O O . MET A 1 86 ? 9.128 -2.607 -5.041 1.00 91.25 86 MET A O 1
ATOM 669 N N . PRO A 1 87 ? 9.492 -1.312 -3.237 1.00 89.75 87 PRO A N 1
ATOM 670 C CA . PRO A 1 87 ? 10.923 -1.164 -3.491 1.00 89.75 87 PRO A CA 1
ATOM 671 C C . PRO A 1 87 ? 11.652 -2.507 -3.511 1.00 89.75 87 PRO A C 1
ATOM 673 O O . PRO A 1 87 ? 11.407 -3.366 -2.662 1.00 89.75 87 PRO A O 1
ATOM 676 N N . ARG A 1 88 ? 12.593 -2.662 -4.447 1.00 88.31 88 ARG A N 1
ATOM 677 C CA . ARG A 1 88 ? 13.355 -3.899 -4.678 1.00 88.31 88 ARG A CA 1
ATOM 678 C C . ARG A 1 88 ? 14.856 -3.645 -4.700 1.00 88.31 88 ARG A C 1
ATOM 680 O O . ARG A 1 88 ? 15.293 -2.515 -4.924 1.00 88.31 88 ARG A O 1
ATOM 687 N N . ILE A 1 89 ? 15.631 -4.691 -4.443 1.00 83.62 89 ILE A N 1
ATOM 688 C CA . ILE A 1 89 ? 17.096 -4.671 -4.468 1.00 83.62 89 ILE A CA 1
ATOM 689 C C . ILE A 1 89 ? 17.627 -5.533 -5.615 1.00 83.62 89 ILE A C 1
ATOM 691 O O . ILE A 1 89 ? 17.111 -6.618 -5.880 1.00 83.62 89 ILE A O 1
ATOM 695 N N . ALA A 1 90 ? 18.645 -5.020 -6.305 1.00 76.81 90 ALA A N 1
ATOM 696 C CA . ALA A 1 90 ? 19.405 -5.752 -7.314 1.00 76.81 90 ALA A CA 1
ATOM 697 C C . ALA A 1 90 ? 20.348 -6.781 -6.656 1.00 76.81 90 ALA A C 1
ATOM 699 O O . ALA A 1 90 ? 20.727 -6.578 -5.499 1.00 76.81 90 ALA A O 1
ATOM 700 N N . PRO A 1 91 ? 20.749 -7.845 -7.379 1.00 73.50 91 PRO A N 1
ATOM 701 C CA . PRO A 1 91 ? 20.384 -8.163 -8.769 1.00 73.50 91 PRO A CA 1
ATOM 702 C C . PRO A 1 91 ? 19.072 -8.952 -8.904 1.00 73.50 91 PRO A C 1
ATOM 704 O O . PRO A 1 91 ? 18.451 -8.927 -9.963 1.00 73.50 91 PRO A O 1
ATOM 707 N N . ASP A 1 92 ? 18.617 -9.602 -7.834 1.00 73.75 92 ASP A N 1
ATOM 708 C CA . ASP A 1 92 ? 17.593 -10.651 -7.916 1.00 73.75 92 ASP A CA 1
ATOM 709 C C . ASP A 1 92 ? 16.152 -10.133 -7.984 1.00 73.75 92 ASP A C 1
ATOM 711 O O . ASP A 1 92 ? 15.220 -10.900 -8.222 1.00 73.75 92 ASP A O 1
ATOM 715 N N . GLY A 1 93 ? 15.936 -8.833 -7.760 1.00 79.00 93 GLY A N 1
ATOM 716 C CA . GLY A 1 93 ? 14.594 -8.253 -7.819 1.00 79.00 93 GLY A CA 1
ATOM 717 C C . GLY A 1 93 ? 13.758 -8.497 -6.568 1.00 79.00 93 GLY A C 1
ATOM 718 O O . GLY A 1 93 ? 12.548 -8.259 -6.575 1.00 79.00 93 GLY A O 1
ATOM 719 N N . LEU A 1 94 ? 14.385 -8.948 -5.484 1.00 85.31 94 LEU A N 1
ATOM 720 C CA . LEU A 1 94 ? 13.721 -9.203 -4.214 1.00 85.31 94 LEU A CA 1
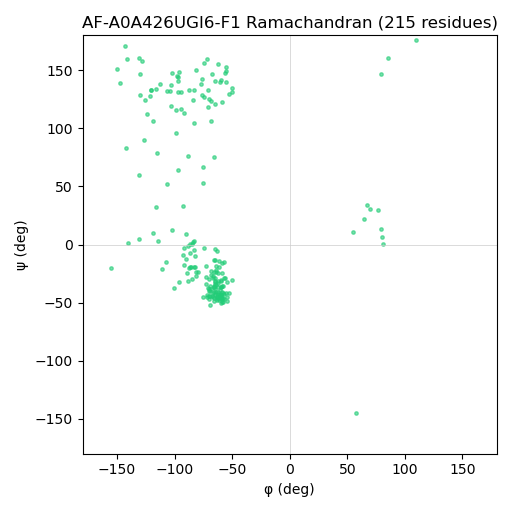ATOM 721 C C . LEU A 1 94 ? 13.238 -7.894 -3.578 1.00 85.31 94 LEU A C 1
ATOM 723 O O . LEU A 1 94 ? 13.877 -6.849 -3.702 1.00 85.31 94 LEU A O 1
ATOM 727 N N . LEU A 1 95 ? 12.106 -7.953 -2.875 1.00 88.75 95 LEU A N 1
ATOM 728 C CA . LEU A 1 95 ? 11.603 -6.882 -2.021 1.00 88.75 95 LEU A CA 1
ATOM 729 C C . LEU A 1 95 ? 12.709 -6.409 -1.082 1.00 88.75 95 LEU A C 1
ATOM 731 O O . LEU A 1 95 ? 13.367 -7.210 -0.419 1.00 88.75 95 LEU A O 1
ATOM 735 N N . ARG A 1 96 ? 12.887 -5.091 -1.014 1.00 88.00 96 ARG A N 1
ATOM 736 C CA . ARG A 1 96 ? 13.842 -4.468 -0.109 1.00 88.00 96 ARG A CA 1
ATOM 737 C C . ARG A 1 96 ? 13.402 -4.744 1.333 1.00 88.00 96 ARG A C 1
ATOM 739 O O . ARG A 1 96 ? 12.297 -4.330 1.698 1.00 88.00 96 ARG A O 1
ATOM 746 N N . PRO A 1 97 ? 14.232 -5.404 2.153 1.00 87.50 97 PRO A N 1
ATOM 747 C CA . PRO A 1 97 ? 13.853 -5.755 3.514 1.00 87.50 97 PRO A CA 1
ATOM 748 C C . PRO A 1 97 ? 13.803 -4.529 4.435 1.00 87.50 97 PRO A C 1
ATOM 750 O O . PRO A 1 97 ? 14.425 -3.498 4.159 1.00 87.50 97 PRO A O 1
ATOM 753 N N . GLY A 1 98 ? 13.084 -4.662 5.550 1.00 85.31 98 GLY A N 1
ATOM 754 C CA . GLY A 1 98 ? 13.054 -3.684 6.636 1.00 85.31 98 GLY A CA 1
ATOM 755 C C . GLY A 1 98 ? 12.395 -2.354 6.272 1.00 85.31 98 GLY A C 1
ATOM 756 O O . GLY A 1 98 ? 12.813 -1.303 6.746 1.00 85.31 98 GLY A O 1
ATOM 757 N N . LEU A 1 99 ? 11.378 -2.345 5.418 1.00 88.62 99 LEU A N 1
ATOM 758 C CA . LEU A 1 99 ? 10.653 -1.121 5.091 1.00 88.62 99 LEU A CA 1
ATOM 759 C C . LEU A 1 99 ? 9.323 -1.049 5.830 1.00 88.62 99 LEU A C 1
ATOM 761 O O . LEU A 1 99 ? 8.661 -2.058 6.030 1.00 88.62 99 LEU A O 1
ATOM 765 N N . THR A 1 100 ? 8.919 0.176 6.163 1.00 92.06 100 THR A N 1
ATOM 766 C CA . THR A 1 100 ? 7.540 0.540 6.505 1.00 92.06 100 THR A CA 1
ATOM 767 C C . THR A 1 100 ? 7.141 1.666 5.561 1.00 92.06 100 THR A C 1
ATOM 769 O O . THR A 1 100 ? 7.710 2.756 5.634 1.00 92.06 100 THR A O 1
ATOM 772 N N . LEU A 1 101 ? 6.210 1.407 4.648 1.00 93.62 101 LEU A N 1
ATOM 773 C CA . LEU A 1 101 ? 5.726 2.367 3.657 1.00 93.62 101 LEU A CA 1
ATOM 774 C C . LEU A 1 101 ? 4.325 2.824 4.046 1.00 93.62 101 LEU A C 1
ATOM 776 O O . LEU A 1 101 ? 3.476 1.984 4.336 1.00 93.62 101 LEU A O 1
ATOM 780 N N . ALA A 1 102 ? 4.072 4.133 4.041 1.00 94.88 102 ALA A N 1
ATOM 781 C CA . ALA A 1 102 ? 2.720 4.656 4.221 1.00 94.88 102 ALA A CA 1
ATOM 782 C C . ALA A 1 102 ? 1.920 4.474 2.929 1.00 94.88 102 ALA A C 1
ATOM 784 O O . ALA A 1 102 ? 2.394 4.877 1.873 1.00 94.88 102 ALA A O 1
ATOM 785 N N . LEU A 1 103 ? 0.729 3.884 3.034 1.00 96.75 103 LEU A N 1
ATOM 786 C CA . LEU A 1 103 ? -0.246 3.740 1.948 1.00 96.75 103 LEU A CA 1
ATOM 787 C C . LEU A 1 103 ? -1.354 4.784 2.047 1.00 96.75 103 LEU A C 1
ATOM 789 O O . LEU A 1 103 ? -1.815 5.290 1.037 1.00 96.75 103 LEU A O 1
ATOM 793 N N . ALA A 1 104 ? -1.788 5.112 3.262 1.00 96.06 104 ALA A N 1
ATOM 794 C CA . ALA A 1 104 ? -2.767 6.160 3.514 1.00 96.06 104 ALA A CA 1
ATOM 795 C C . ALA A 1 104 ? -2.516 6.777 4.887 1.00 96.06 104 ALA A C 1
ATOM 797 O O . ALA A 1 104 ? -2.038 6.101 5.801 1.00 96.06 104 ALA A O 1
ATOM 798 N N . ARG A 1 105 ? -2.864 8.055 5.032 1.00 94.50 105 ARG A N 1
ATOM 799 C CA . ARG A 1 105 ? -2.832 8.789 6.295 1.00 94.50 105 ARG A CA 1
ATOM 800 C C . ARG A 1 105 ? -4.251 9.201 6.675 1.00 94.50 105 ARG A C 1
ATOM 802 O O . ARG A 1 105 ? -4.987 9.728 5.847 1.00 94.50 105 ARG A O 1
ATOM 809 N N . TYR A 1 106 ? -4.601 8.988 7.935 1.00 93.81 106 TYR A N 1
ATOM 810 C CA . TYR A 1 106 ? -5.863 9.385 8.540 1.00 93.81 106 TYR A CA 1
ATOM 811 C C . TYR A 1 106 ? -5.576 10.298 9.720 1.00 93.81 106 TYR A C 1
ATOM 813 O O . TYR A 1 106 ? -4.814 9.936 10.621 1.00 93.81 106 TYR A O 1
ATOM 821 N N . ASP A 1 107 ? -6.219 11.455 9.746 1.00 90.00 107 ASP A N 1
ATOM 822 C CA . ASP A 1 107 ? -6.171 12.306 10.923 1.00 90.00 107 ASP A CA 1
ATOM 823 C C . ASP A 1 107 ? -7.104 11.746 12.009 1.00 90.00 107 ASP A C 1
ATOM 825 O O . ASP A 1 107 ? -8.208 11.252 11.740 1.00 90.00 107 ASP A O 1
ATOM 829 N N . SER A 1 108 ? -6.609 11.776 13.242 1.00 87.12 108 SER A N 1
ATOM 830 C CA . SER A 1 108 ? -7.293 11.340 14.457 1.00 87.12 108 SER A CA 1
ATOM 831 C C . SER A 1 108 ? -6.951 12.310 15.587 1.00 87.12 108 SER A C 1
ATOM 833 O O . SER A 1 108 ? -5.943 13.017 15.521 1.00 87.12 108 SER A O 1
ATOM 835 N N . VAL A 1 109 ? -7.784 12.332 16.626 1.00 84.12 109 VAL A N 1
ATOM 836 C CA . VAL A 1 109 ? -7.648 13.224 17.789 1.00 84.12 109 VAL A CA 1
ATOM 837 C C . VAL A 1 109 ? -6.297 13.033 18.492 1.00 84.12 109 VAL A C 1
ATOM 839 O O . VAL A 1 109 ? -5.681 13.998 18.927 1.00 84.12 109 VAL A O 1
ATOM 842 N N . GLU A 1 110 ? -5.790 11.800 18.541 1.00 82.81 110 GLU A N 1
ATOM 843 C CA . GLU A 1 110 ? -4.504 11.453 19.171 1.00 82.81 110 GLU A CA 1
ATOM 844 C C . GLU A 1 110 ? -3.284 11.659 18.252 1.00 82.81 110 GLU A C 1
ATOM 846 O O . GLU A 1 110 ? -2.145 11.360 18.623 1.00 82.81 110 GLU A O 1
ATOM 851 N N . GLY A 1 111 ? -3.506 12.156 17.034 1.00 86.12 111 GLY A N 1
ATOM 852 C CA . GLY A 1 111 ? -2.495 12.304 15.994 1.00 86.12 111 GLY A CA 1
ATOM 853 C C . GLY A 1 111 ? -2.683 11.332 14.824 1.00 86.12 111 GLY A C 1
ATOM 854 O O . GLY A 1 111 ? -3.586 10.498 14.823 1.00 86.12 111 GLY A O 1
ATOM 855 N N . PRO A 1 112 ? -1.846 11.440 13.780 1.00 89.50 112 PRO A N 1
ATOM 856 C CA . PRO A 1 112 ? -2.088 10.748 12.522 1.00 89.50 112 PRO A CA 1
ATOM 857 C C . PRO A 1 112 ? -1.872 9.233 12.633 1.00 89.50 112 PRO A C 1
ATOM 859 O O . PRO A 1 112 ? -0.835 8.759 13.111 1.00 89.50 112 PRO A O 1
ATOM 862 N N . VAL A 1 113 ? -2.835 8.484 12.103 1.00 91.81 113 VAL A N 1
ATOM 863 C CA . VAL A 1 113 ? -2.795 7.029 11.929 1.00 91.81 113 VAL A CA 1
ATOM 864 C C . VAL A 1 113 ? -2.517 6.731 10.461 1.00 91.81 113 VAL A C 1
ATOM 866 O O . VAL A 1 113 ? -3.076 7.371 9.578 1.00 91.81 113 VAL A O 1
ATOM 869 N N . HIS A 1 114 ? -1.652 5.768 10.179 1.00 93.81 114 HIS A N 1
ATOM 870 C CA . HIS A 1 114 ? -1.265 5.402 8.823 1.00 93.81 114 HIS A CA 1
ATOM 871 C C . HIS A 1 114 ? -1.612 3.944 8.554 1.00 93.81 114 HIS A C 1
ATOM 873 O O . HIS A 1 114 ? -1.270 3.074 9.352 1.00 93.81 114 HIS A O 1
ATOM 879 N N . LEU A 1 115 ? -2.235 3.674 7.409 1.00 95.81 115 LEU A N 1
ATOM 880 C CA . LEU A 1 115 ? -2.213 2.339 6.819 1.00 95.81 115 LEU A CA 1
ATOM 881 C C . LEU A 1 115 ? -0.828 2.131 6.210 1.00 95.81 115 LEU A C 1
ATOM 883 O O . LEU A 1 115 ? -0.369 2.978 5.441 1.00 95.81 115 LEU A O 1
ATOM 887 N N . VAL A 1 116 ? -0.151 1.042 6.569 1.00 95.62 116 VAL A N 1
ATOM 888 C CA . VAL A 1 116 ? 1.230 0.783 6.152 1.00 95.62 116 VAL A CA 1
ATOM 889 C C . VAL A 1 116 ? 1.416 -0.612 5.569 1.00 95.62 116 VAL A C 1
ATOM 891 O O . VAL A 1 116 ? 0.805 -1.573 6.029 1.00 95.62 116 VAL A O 1
ATOM 894 N N . ALA A 1 117 ? 2.327 -0.716 4.602 1.00 95.06 117 ALA A N 1
ATOM 895 C CA . ALA A 1 117 ? 2.890 -1.976 4.129 1.00 95.06 117 ALA A CA 1
ATOM 896 C C . ALA A 1 117 ? 4.308 -2.144 4.687 1.00 95.06 117 ALA A C 1
ATOM 898 O O . ALA A 1 117 ? 5.122 -1.218 4.616 1.00 95.06 117 ALA A O 1
ATOM 899 N N . ARG A 1 118 ? 4.612 -3.317 5.243 1.00 92.50 118 ARG A N 1
ATOM 900 C CA . ARG A 1 118 ? 5.899 -3.630 5.866 1.00 92.50 118 ARG A CA 1
ATOM 901 C C . ARG A 1 118 ? 6.569 -4.807 5.182 1.00 92.50 118 ARG A C 1
ATOM 903 O O . ARG A 1 118 ? 5.929 -5.830 4.957 1.00 92.50 118 ARG A O 1
ATOM 910 N N . THR A 1 119 ? 7.853 -4.681 4.878 1.00 90.25 119 THR A N 1
ATOM 911 C CA . THR A 1 119 ? 8.668 -5.818 4.435 1.00 90.25 119 THR A CA 1
ATOM 912 C C . THR A 1 119 ? 9.429 -6.390 5.614 1.00 90.25 119 THR A C 1
ATOM 914 O O . THR A 1 119 ? 9.871 -5.652 6.499 1.00 90.25 119 THR A O 1
ATOM 917 N N . ALA A 1 120 ? 9.591 -7.710 5.617 1.00 82.19 120 ALA A N 1
ATOM 918 C CA . ALA A 1 120 ? 10.304 -8.400 6.676 1.00 82.19 120 ALA A CA 1
ATOM 919 C C . ALA A 1 120 ? 11.735 -7.851 6.871 1.00 82.19 120 ALA A C 1
ATOM 921 O O . ALA A 1 120 ? 12.356 -7.380 5.909 1.00 82.19 120 ALA A O 1
ATOM 922 N N . PRO A 1 121 ? 12.277 -7.897 8.102 1.00 74.94 121 PRO A N 1
ATOM 923 C CA . PRO A 1 121 ? 13.684 -7.603 8.346 1.00 74.94 121 PRO A CA 1
ATOM 924 C C . PRO A 1 121 ? 14.602 -8.486 7.498 1.00 74.94 121 PRO A C 1
ATOM 926 O O . PRO A 1 121 ? 14.264 -9.627 7.209 1.00 74.94 121 PRO A O 1
ATOM 929 N N . ALA A 1 122 ? 15.809 -8.005 7.188 1.00 72.62 122 ALA A N 1
ATOM 930 C CA . ALA A 1 122 ? 16.764 -8.754 6.362 1.00 72.62 122 ALA A CA 1
ATOM 931 C C . ALA A 1 122 ? 17.212 -10.089 6.987 1.00 72.62 122 ALA A C 1
ATOM 933 O O . ALA A 1 122 ? 17.634 -10.986 6.272 1.00 72.62 122 ALA A O 1
ATOM 934 N N . TRP A 1 123 ? 17.130 -10.206 8.314 1.00 63.25 123 TRP A N 1
ATOM 935 C CA . TRP A 1 123 ? 17.480 -11.411 9.069 1.00 63.25 123 TRP A CA 1
ATOM 936 C C . TRP A 1 123 ? 16.304 -12.375 9.256 1.00 63.25 123 TRP A C 1
ATOM 938 O O . TRP A 1 123 ? 16.507 -13.494 9.718 1.00 63.25 123 TRP A O 1
ATOM 948 N N . ALA A 1 124 ? 15.075 -11.943 8.963 1.00 60.03 124 ALA A N 1
ATOM 949 C CA . ALA A 1 124 ? 13.906 -12.793 9.099 1.00 60.03 124 ALA A CA 1
ATOM 950 C C . ALA A 1 124 ? 13.766 -13.644 7.837 1.00 60.03 124 ALA A C 1
ATOM 952 O O . ALA A 1 124 ? 13.642 -13.104 6.737 1.00 60.03 124 ALA A O 1
ATOM 953 N N . ASP A 1 125 ? 13.710 -14.964 8.001 1.00 56.88 125 ASP A N 1
ATOM 954 C CA . ASP A 1 125 ? 13.390 -15.902 6.921 1.00 56.88 125 ASP A CA 1
ATOM 955 C C . ASP A 1 125 ? 11.880 -15.888 6.606 1.00 56.88 125 ASP A C 1
ATOM 957 O O . ASP A 1 125 ? 11.170 -16.885 6.675 1.00 56.88 125 ASP A O 1
ATOM 961 N N . ALA A 1 126 ? 11.345 -14.694 6.351 1.00 58.16 126 ALA A N 1
ATOM 962 C CA . ALA A 1 126 ? 9.937 -14.460 6.035 1.00 58.16 126 ALA A CA 1
ATOM 963 C C . ALA A 1 126 ? 9.715 -14.235 4.526 1.00 58.16 126 ALA A C 1
ATOM 965 O O . ALA A 1 126 ? 8.642 -13.809 4.094 1.00 58.16 126 ALA A O 1
ATOM 966 N N . GLY A 1 127 ? 10.728 -14.528 3.704 1.00 64.75 127 GLY A N 1
ATOM 967 C CA . GLY A 1 127 ? 10.643 -14.494 2.248 1.00 64.75 127 GLY A CA 1
ATOM 968 C C . GLY A 1 127 ? 10.212 -13.140 1.668 1.00 64.75 127 GLY A C 1
ATOM 969 O O . GLY A 1 127 ? 10.554 -12.068 2.157 1.00 64.75 127 GLY A O 1
ATOM 970 N N . GLN A 1 128 ? 9.453 -13.189 0.571 1.00 82.12 128 GLN A N 1
ATOM 971 C CA . GLN A 1 128 ? 8.910 -12.024 -0.140 1.00 82.12 128 GLN A CA 1
ATOM 972 C C . GLN A 1 128 ? 7.496 -11.645 0.352 1.00 82.12 128 GLN A C 1
ATOM 974 O O . GLN A 1 128 ? 6.655 -11.232 -0.457 1.00 82.12 128 GLN A O 1
ATOM 979 N N . ARG A 1 129 ? 7.208 -11.849 1.645 1.00 88.94 129 ARG A N 1
ATOM 980 C CA . ARG A 1 129 ? 5.922 -11.511 2.278 1.00 88.94 129 ARG A CA 1
ATOM 981 C C . ARG A 1 129 ? 5.862 -10.031 2.649 1.00 88.94 129 ARG A C 1
ATOM 983 O O . ARG A 1 129 ? 6.884 -9.402 2.930 1.00 88.94 129 ARG A O 1
ATOM 990 N N . ILE A 1 130 ? 4.654 -9.476 2.640 1.00 92.75 130 ILE A N 1
ATOM 991 C CA . ILE A 1 130 ? 4.395 -8.079 3.004 1.00 92.75 130 ILE A CA 1
ATOM 992 C C . ILE A 1 130 ? 3.335 -8.056 4.100 1.00 92.75 130 ILE A C 1
ATOM 994 O O . ILE A 1 130 ? 2.246 -8.578 3.911 1.00 92.75 130 ILE A O 1
ATOM 998 N N . SER A 1 131 ? 3.611 -7.430 5.236 1.00 92.75 131 SER A N 1
ATOM 999 C CA . SER A 1 131 ? 2.596 -7.235 6.272 1.00 92.75 131 SER A CA 1
ATOM 1000 C C . SER A 1 131 ? 1.814 -5.945 6.014 1.00 92.75 131 SER A C 1
ATOM 1002 O O . SER A 1 131 ? 2.407 -4.901 5.741 1.00 92.75 131 SER A O 1
ATOM 1004 N N . LEU A 1 132 ? 0.487 -6.009 6.093 1.00 95.12 132 LEU A N 1
ATOM 1005 C CA . LEU A 1 132 ? -0.406 -4.855 6.038 1.00 95.12 132 LEU A CA 1
ATOM 1006 C C . LEU A 1 132 ? -0.890 -4.542 7.453 1.00 95.12 132 LEU A C 1
ATOM 1008 O O . LEU A 1 132 ? -1.549 -5.378 8.065 1.00 95.12 132 LEU A O 1
ATOM 1012 N N . ALA A 1 133 ? -0.587 -3.352 7.963 1.00 93.19 133 ALA A N 1
ATOM 1013 C CA . ALA A 1 133 ? -0.839 -2.991 9.358 1.00 93.19 133 ALA A CA 1
ATOM 1014 C C . ALA A 1 133 ? -1.269 -1.527 9.507 1.00 93.19 133 ALA A C 1
ATOM 1016 O O . ALA A 1 133 ? -1.166 -0.733 8.568 1.00 93.19 133 ALA A O 1
ATOM 1017 N N . LEU A 1 134 ? -1.699 -1.145 10.712 1.00 92.25 134 LEU A N 1
ATOM 1018 C CA . LEU A 1 134 ? -1.789 0.263 11.096 1.00 92.25 134 LEU A CA 1
ATOM 1019 C C . LEU A 1 134 ? -0.543 0.708 11.866 1.00 92.25 134 LEU A C 1
ATOM 1021 O O . LEU A 1 134 ? 0.093 -0.054 12.595 1.00 92.25 134 LEU A O 1
ATOM 1025 N N . TRP A 1 135 ? -0.196 1.978 11.702 1.00 89.94 135 TRP A N 1
ATOM 1026 C CA . TRP A 1 135 ? 0.838 2.644 12.474 1.00 89.94 135 TRP A CA 1
ATOM 1027 C C . TRP A 1 135 ? 0.319 3.968 13.029 1.00 89.94 135 TRP A C 1
ATOM 1029 O O . TRP A 1 135 ? -0.168 4.811 12.280 1.00 89.94 135 TRP A O 1
ATOM 1039 N N . SER A 1 136 ? 0.482 4.190 14.328 1.00 86.06 136 SER A N 1
ATOM 1040 C CA . SER A 1 136 ? 0.288 5.495 14.959 1.00 86.06 136 SER A CA 1
ATOM 1041 C C . SER A 1 136 ? 1.485 5.812 15.852 1.00 86.06 136 SER A C 1
ATOM 1043 O O . SER A 1 136 ? 2.248 4.927 16.245 1.00 86.06 136 SER A O 1
ATOM 1045 N N . ARG A 1 137 ? 1.668 7.092 16.186 1.00 75.81 137 ARG A N 1
ATOM 1046 C CA . ARG A 1 137 ? 2.745 7.516 17.092 1.00 75.81 137 ARG A CA 1
ATOM 1047 C C . ARG A 1 137 ? 2.521 7.039 18.535 1.00 75.81 137 ARG A C 1
ATOM 1049 O O . ARG A 1 137 ? 3.499 6.887 19.262 1.00 75.81 137 ARG A O 1
ATOM 1056 N N . SER A 1 138 ? 1.264 6.823 18.928 1.00 66.06 138 SER A N 1
ATOM 1057 C CA . SER A 1 138 ? 0.850 6.355 20.256 1.00 66.06 138 SER A CA 1
ATOM 1058 C C . SER A 1 138 ? 0.875 4.827 20.400 1.00 66.06 138 SER A C 1
ATOM 1060 O O . SER A 1 138 ? 0.931 4.326 21.524 1.00 66.06 138 SER A O 1
ATOM 1062 N N . ALA A 1 139 ? 0.870 4.074 19.293 1.00 63.00 139 ALA A N 1
ATOM 1063 C CA . ALA A 1 139 ? 0.838 2.616 19.324 1.00 63.00 139 ALA A CA 1
ATOM 1064 C C . ALA A 1 139 ? 2.143 2.024 19.883 1.00 63.00 139 ALA A C 1
ATOM 1066 O O . ALA A 1 139 ? 3.235 2.216 19.338 1.00 63.00 139 ALA A O 1
ATOM 1067 N N . ARG A 1 140 ? 2.009 1.211 20.940 1.00 54.53 140 ARG A N 1
ATOM 1068 C CA . ARG A 1 140 ? 3.098 0.400 21.520 1.00 54.53 140 ARG A CA 1
ATOM 1069 C C . ARG A 1 140 ? 3.672 -0.628 20.525 1.00 54.53 140 ARG A C 1
ATOM 1071 O O . ARG A 1 140 ? 4.777 -1.120 20.737 1.00 54.53 140 ARG A O 1
ATOM 1078 N N . ASP A 1 141 ? 2.981 -0.891 19.413 1.00 50.41 141 ASP A N 1
ATOM 1079 C CA . ASP A 1 141 ? 3.424 -1.773 18.318 1.00 50.41 141 ASP A CA 1
ATOM 1080 C C . ASP A 1 141 ? 4.648 -1.251 17.553 1.00 50.41 141 ASP A C 1
ATOM 1082 O O . ASP A 1 141 ? 5.325 -2.004 16.851 1.00 50.41 141 ASP A O 1
ATOM 1086 N N . ALA A 1 142 ? 5.009 0.022 17.744 1.00 49.50 142 ALA A N 1
ATOM 1087 C CA . ALA A 1 142 ? 6.261 0.588 17.253 1.00 49.50 142 ALA A CA 1
ATOM 1088 C C . ALA A 1 142 ? 7.525 -0.064 17.864 1.00 49.50 142 ALA A C 1
ATOM 1090 O O . ALA A 1 142 ? 8.632 0.276 17.459 1.00 49.50 142 ALA A O 1
ATOM 1091 N N . VAL A 1 143 ? 7.399 -0.977 18.834 1.00 46.22 143 VAL A N 1
ATOM 1092 C CA . VAL A 1 143 ? 8.546 -1.541 19.567 1.00 46.22 143 VAL A CA 1
ATOM 1093 C C . VAL A 1 143 ? 9.096 -2.838 18.942 1.00 46.22 143 VAL A C 1
ATOM 1095 O O . VAL A 1 143 ? 10.235 -3.193 19.224 1.00 46.22 143 VAL A O 1
ATOM 1098 N N . ARG A 1 144 ? 8.356 -3.544 18.066 1.00 52.41 144 ARG A N 1
ATOM 1099 C CA . ARG A 1 144 ? 8.772 -4.883 17.571 1.00 52.41 144 ARG A CA 1
ATOM 1100 C C . ARG A 1 144 ? 9.258 -4.953 16.118 1.00 52.41 144 ARG A C 1
ATOM 1102 O O . ARG A 1 144 ? 9.886 -5.943 15.754 1.00 52.41 144 ARG A O 1
ATOM 1109 N N . HIS A 1 145 ? 9.017 -3.932 15.291 1.00 56.19 145 HIS A N 1
ATOM 1110 C CA . HIS A 1 145 ? 9.525 -3.893 13.912 1.00 56.19 145 HIS A CA 1
ATOM 1111 C C . HIS A 1 145 ? 10.825 -3.067 13.831 1.00 56.19 145 HIS A C 1
ATOM 1113 O O . HIS A 1 145 ? 10.823 -1.930 14.308 1.00 56.19 145 HIS A O 1
ATOM 1119 N N . PRO A 1 146 ? 11.911 -3.561 13.196 1.00 56.78 146 PRO A N 1
ATOM 1120 C CA . PRO A 1 146 ? 13.212 -2.875 13.175 1.00 56.78 146 PRO A CA 1
ATOM 1121 C C . PRO A 1 146 ? 13.186 -1.487 12.515 1.00 56.78 146 PRO A C 1
ATOM 1123 O O . PRO A 1 146 ? 14.046 -0.655 12.790 1.00 56.78 146 PRO A O 1
ATOM 1126 N N . HIS A 1 147 ? 12.163 -1.195 11.706 1.00 60.91 147 HIS A N 1
ATOM 1127 C CA . HIS A 1 147 ? 11.867 0.153 11.223 1.00 60.91 147 HIS A CA 1
ATOM 1128 C C . HIS A 1 147 ? 10.417 0.508 11.539 1.00 60.91 147 HIS A C 1
ATOM 1130 O O . HIS A 1 147 ? 9.526 0.216 10.738 1.00 60.91 147 HIS A O 1
ATOM 1136 N N . PRO A 1 148 ? 10.138 1.107 12.705 1.00 65.69 148 PRO A N 1
ATOM 1137 C CA . PRO A 1 148 ? 8.763 1.245 13.155 1.00 65.69 148 PRO A CA 1
ATOM 1138 C C . PRO A 1 148 ? 8.031 2.400 12.485 1.00 65.69 148 PRO A C 1
ATOM 1140 O O . PRO A 1 148 ? 6.813 2.369 12.414 1.00 65.69 148 PRO A O 1
ATOM 1143 N N . ARG A 1 149 ? 8.742 3.415 11.981 1.00 79.56 149 ARG A N 1
ATOM 1144 C CA . ARG A 1 149 ? 8.127 4.622 11.413 1.00 79.56 149 ARG A CA 1
ATOM 1145 C C . ARG A 1 149 ? 8.034 4.550 9.887 1.00 79.56 149 ARG A C 1
ATOM 1147 O O . ARG A 1 149 ? 8.972 4.044 9.268 1.00 79.56 149 ARG A O 1
ATOM 1154 N N . PRO A 1 150 ? 6.971 5.110 9.280 1.00 82.56 150 PRO A N 1
ATOM 1155 C CA . PRO A 1 150 ? 6.882 5.257 7.836 1.00 82.56 150 PRO A CA 1
ATOM 1156 C C . PRO A 1 150 ? 8.114 5.952 7.254 1.00 82.56 150 PRO A C 1
ATOM 1158 O O . PRO A 1 150 ? 8.543 7.008 7.731 1.00 82.56 150 PRO A O 1
ATOM 1161 N N . ASN A 1 151 ? 8.701 5.342 6.231 1.00 81.94 151 ASN A N 1
ATOM 1162 C CA . ASN A 1 151 ? 9.888 5.856 5.575 1.00 81.94 151 ASN A CA 1
ATOM 1163 C C . ASN A 1 151 ? 9.539 7.119 4.774 1.00 81.94 151 ASN A C 1
ATOM 1165 O O . ASN A 1 151 ? 8.682 7.090 3.895 1.00 81.94 151 ASN A O 1
ATOM 1169 N N . ARG A 1 152 ? 10.249 8.223 5.034 1.00 82.44 152 ARG A N 1
ATOM 1170 C CA . ARG A 1 152 ? 10.008 9.515 4.366 1.00 82.44 152 ARG A CA 1
ATOM 1171 C C . ARG A 1 152 ? 10.270 9.494 2.859 1.00 82.44 152 ARG A C 1
ATOM 1173 O O . ARG A 1 152 ? 9.737 10.339 2.155 1.00 82.44 152 ARG A O 1
ATOM 1180 N N . ARG A 1 153 ? 11.073 8.546 2.367 1.00 83.50 153 ARG A N 1
ATOM 1181 C CA . ARG A 1 153 ? 11.393 8.398 0.940 1.00 83.50 153 ARG A CA 1
ATOM 1182 C C . ARG A 1 153 ? 10.300 7.666 0.160 1.00 83.50 153 ARG A C 1
ATOM 1184 O O . ARG A 1 153 ? 10.181 7.874 -1.040 1.00 83.50 153 ARG A O 1
ATOM 1191 N N . PHE A 1 154 ? 9.527 6.804 0.818 1.00 85.56 154 PHE A N 1
ATOM 1192 C CA . PHE A 1 154 ? 8.540 5.941 0.167 1.00 85.56 154 PHE A CA 1
ATOM 1193 C C . PHE A 1 154 ? 7.128 6.316 0.631 1.00 85.56 154 PHE A C 1
ATOM 1195 O O . PHE A 1 154 ? 6.553 5.679 1.515 1.00 85.56 154 PHE A O 1
ATOM 1202 N N . ARG A 1 155 ? 6.602 7.395 0.040 1.00 89.62 155 ARG A N 1
ATOM 1203 C CA . ARG A 1 155 ? 5.313 8.021 0.371 1.00 89.62 155 ARG A CA 1
ATOM 1204 C C . ARG A 1 155 ? 4.191 7.557 -0.564 1.00 89.62 155 ARG A C 1
ATOM 1206 O O . ARG A 1 155 ? 3.642 8.347 -1.326 1.00 89.62 155 ARG A O 1
ATOM 1213 N N . LEU A 1 156 ? 3.854 6.263 -0.533 1.00 94.12 156 LEU A N 1
ATOM 1214 C CA . LEU A 1 156 ? 2.753 5.720 -1.352 1.00 94.12 156 LEU A CA 1
ATOM 1215 C C . LEU A 1 156 ? 1.377 6.292 -0.950 1.00 94.12 156 LEU A C 1
ATOM 1217 O O . LEU A 1 156 ? 0.422 6.204 -1.717 1.00 94.12 156 LEU A O 1
ATOM 1221 N N . ASP A 1 157 ? 1.292 6.951 0.207 1.00 94.62 157 ASP A N 1
ATOM 1222 C CA . ASP A 1 157 ? 0.155 7.753 0.652 1.00 94.62 157 ASP A CA 1
ATOM 1223 C C . ASP A 1 157 ? -0.123 8.980 -0.215 1.00 94.62 157 ASP A C 1
ATOM 1225 O O . ASP A 1 157 ? -1.267 9.425 -0.280 1.00 94.62 157 ASP A O 1
ATOM 1229 N N . LEU A 1 158 ? 0.885 9.475 -0.935 1.00 93.06 158 LEU A N 1
ATOM 1230 C CA . LEU A 1 158 ? 0.742 10.553 -1.917 1.00 93.06 158 LEU A CA 1
ATOM 1231 C C . LEU A 1 158 ? 0.496 10.031 -3.342 1.00 93.06 158 LEU A C 1
ATOM 1233 O O . LEU A 1 158 ? 0.166 10.803 -4.239 1.00 93.06 158 LEU A O 1
ATOM 1237 N N . HIS A 1 159 ? 0.617 8.717 -3.551 1.00 92.44 159 HIS A N 1
ATOM 1238 C CA . HIS A 1 159 ? 0.568 8.073 -4.863 1.00 92.44 159 HIS A CA 1
ATOM 1239 C C . HIS A 1 159 ? -0.395 6.884 -4.844 1.00 92.44 159 HIS A C 1
ATOM 1241 O O . HIS A 1 159 ? -0.015 5.740 -5.099 1.00 92.44 159 HIS A O 1
ATOM 1247 N N . ARG A 1 160 ? -1.668 7.157 -4.529 1.00 94.25 160 ARG A N 1
ATOM 1248 C CA . ARG A 1 160 ? -2.706 6.119 -4.417 1.00 94.25 160 ARG A CA 1
ATOM 1249 C C . ARG A 1 160 ? -2.838 5.249 -5.663 1.00 94.25 160 ARG A C 1
ATOM 1251 O O . ARG A 1 160 ? -3.091 4.064 -5.534 1.00 94.25 160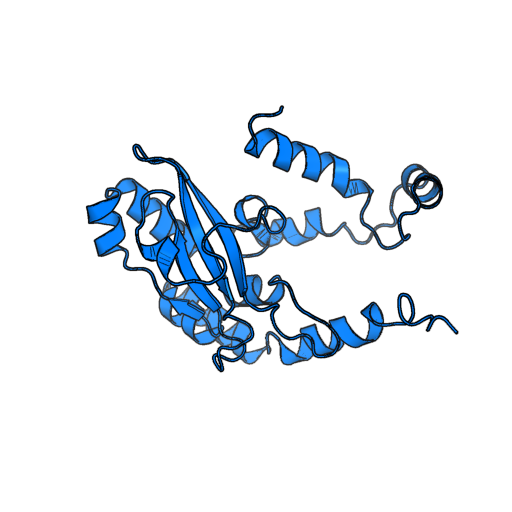 ARG A O 1
ATOM 1258 N N . HIS A 1 161 ? -2.596 5.793 -6.850 1.00 93.44 161 HIS A N 1
ATOM 1259 C CA . HIS A 1 161 ? -2.613 5.051 -8.113 1.00 93.44 161 HIS A CA 1
ATOM 1260 C C . HIS A 1 161 ? -1.649 3.855 -8.174 1.00 93.44 161 HIS A C 1
ATOM 1262 O O . HIS A 1 161 ? -1.804 3.000 -9.037 1.00 93.44 161 HIS A O 1
ATOM 1268 N N . LEU A 1 162 ? -0.686 3.761 -7.251 1.00 94.12 162 LEU A N 1
ATOM 1269 C CA . LEU A 1 162 ? 0.230 2.626 -7.126 1.00 94.12 162 LEU A CA 1
ATOM 1270 C C . LEU A 1 162 ? -0.356 1.440 -6.340 1.00 94.12 162 LEU A C 1
ATOM 1272 O O . LEU A 1 162 ? 0.315 0.421 -6.204 1.00 94.12 162 LEU A O 1
ATOM 1276 N N . TRP A 1 163 ? -1.560 1.557 -5.772 1.00 96.38 163 TRP A N 1
ATOM 1277 C CA . TRP A 1 163 ? -2.168 0.488 -4.966 1.00 96.38 163 TRP A CA 1
ATOM 1278 C C . TRP A 1 163 ? -3.703 0.513 -4.901 1.00 96.38 163 TRP A C 1
ATOM 1280 O O . TRP A 1 163 ? -4.310 -0.500 -4.573 1.00 96.38 163 TRP A O 1
ATOM 1290 N N . ASP A 1 164 ? -4.346 1.638 -5.190 1.00 96.81 164 ASP A N 1
ATOM 1291 C CA . ASP A 1 164 ? -5.796 1.824 -5.192 1.00 96.81 164 ASP A CA 1
ATOM 1292 C C . ASP A 1 164 ? -6.342 1.541 -6.598 1.00 96.81 164 ASP A C 1
ATOM 1294 O O . ASP A 1 164 ? -6.076 2.282 -7.549 1.00 96.81 164 ASP A O 1
ATOM 1298 N N . ALA A 1 165 ? -7.131 0.474 -6.732 1.00 96.25 165 ALA A N 1
ATOM 1299 C CA . ALA A 1 165 ? -7.694 0.044 -8.008 1.00 96.25 165 ALA A CA 1
ATOM 1300 C C . ALA A 1 165 ? -8.578 1.118 -8.660 1.00 96.25 165 ALA A C 1
ATOM 1302 O O . ALA A 1 165 ? -8.649 1.187 -9.885 1.00 96.25 165 ALA A O 1
ATOM 1303 N N . SER A 1 166 ? -9.233 1.967 -7.860 1.00 94.12 166 SER A N 1
ATOM 1304 C CA . SER A 1 166 ? -10.088 3.046 -8.370 1.00 94.12 166 SER A CA 1
ATOM 1305 C C . SER A 1 166 ? -9.289 4.201 -8.978 1.00 94.12 166 SER A C 1
ATOM 1307 O O . SER A 1 166 ? -9.831 4.980 -9.757 1.00 94.12 166 SER A O 1
ATOM 1309 N N . ARG A 1 167 ? -7.993 4.289 -8.655 1.00 94.19 167 ARG A N 1
ATOM 1310 C CA . ARG A 1 167 ? -7.073 5.336 -9.121 1.00 94.19 167 ARG A CA 1
ATOM 1311 C C . ARG A 1 167 ? -5.965 4.811 -10.023 1.00 94.19 167 ARG A C 1
ATOM 1313 O O . ARG A 1 167 ? -5.122 5.585 -10.460 1.00 94.19 167 ARG A O 1
ATOM 1320 N N . ALA A 1 168 ? -5.967 3.519 -10.341 1.00 90.00 168 ALA A N 1
ATOM 1321 C CA . ALA A 1 168 ? -4.933 2.900 -11.164 1.00 90.00 168 ALA A CA 1
ATOM 1322 C C . ALA A 1 168 ? -4.812 3.546 -12.558 1.00 90.00 168 ALA A C 1
ATOM 1324 O O . ALA A 1 168 ? -3.740 3.516 -13.145 1.00 90.00 168 ALA A O 1
ATOM 1325 N N . LEU A 1 169 ? -5.865 4.184 -13.083 1.00 86.81 169 LEU A N 1
ATOM 1326 C CA . LEU A 1 169 ? -5.793 4.901 -14.362 1.00 86.81 169 LEU A CA 1
ATOM 1327 C C . LEU A 1 169 ? -4.872 6.134 -14.316 1.00 86.81 169 LEU A C 1
ATOM 1329 O O . LEU A 1 169 ? -4.252 6.448 -15.332 1.00 86.81 169 LEU A O 1
ATOM 1333 N N . GLU A 1 170 ? -4.690 6.767 -13.149 1.00 88.56 170 GLU A N 1
ATOM 1334 C CA . GLU A 1 170 ? -3.752 7.892 -12.989 1.00 88.56 170 GLU A CA 1
ATOM 1335 C C . GLU A 1 170 ? -2.290 7.452 -13.233 1.00 88.56 170 GLU A C 1
ATOM 1337 O O . GLU A 1 170 ? -1.436 8.295 -13.508 1.00 88.56 170 GLU A O 1
ATOM 1342 N N . LEU A 1 171 ? -1.976 6.142 -13.179 1.00 85.25 171 LEU A N 1
ATOM 1343 C CA . LEU A 1 171 ? -0.652 5.621 -13.553 1.00 85.25 171 LEU A CA 1
ATOM 1344 C C . LEU A 1 171 ? -0.263 6.046 -14.964 1.00 85.25 171 LEU A C 1
ATOM 1346 O O . LEU A 1 171 ? 0.895 6.387 -15.187 1.00 85.25 171 LEU A O 1
ATOM 1350 N N . ARG A 1 172 ? -1.206 6.013 -15.913 1.00 80.38 172 ARG A N 1
ATOM 1351 C CA . ARG A 1 172 ? -0.930 6.351 -17.314 1.00 80.38 172 ARG A CA 1
ATOM 1352 C C . ARG A 1 172 ? -0.542 7.817 -17.459 1.00 80.38 172 ARG A C 1
ATOM 1354 O O . ARG A 1 172 ? 0.393 8.131 -18.180 1.00 80.38 172 ARG A O 1
ATOM 1361 N N . GLU A 1 173 ? -1.248 8.695 -16.760 1.00 77.44 173 GLU A N 1
ATOM 1362 C CA . GLU A 1 173 ? -0.991 10.135 -16.785 1.00 77.44 173 GLU A CA 1
ATOM 1363 C C . GLU A 1 173 ? 0.349 10.471 -16.120 1.00 77.44 173 GLU A C 1
ATOM 1365 O O . GLU A 1 173 ? 1.100 11.312 -16.608 1.00 77.44 173 GLU A O 1
ATOM 1370 N N . ARG A 1 174 ? 0.680 9.774 -15.027 1.00 76.94 174 ARG A N 1
ATOM 1371 C CA . ARG A 1 174 ? 1.878 10.040 -14.219 1.00 76.94 174 ARG A CA 1
ATOM 1372 C C . ARG A 1 174 ? 3.141 9.323 -14.683 1.00 76.94 174 ARG A C 1
ATOM 1374 O O . ARG A 1 174 ? 4.233 9.759 -14.341 1.00 76.94 174 ARG A O 1
ATOM 1381 N N . SER A 1 175 ? 3.016 8.249 -15.460 1.00 67.50 175 SER A N 1
ATOM 1382 C CA . SER A 1 175 ? 4.164 7.538 -16.047 1.00 67.50 175 SER A CA 1
ATOM 1383 C C . SER A 1 175 ? 4.667 8.187 -17.344 1.00 67.50 175 SER A C 1
ATOM 1385 O O . SER A 1 175 ? 5.582 7.656 -17.971 1.00 67.50 175 SER A O 1
ATOM 1387 N N . GLY A 1 176 ? 4.073 9.319 -17.740 1.00 62.72 176 GLY A N 1
ATOM 1388 C CA . GLY A 1 176 ? 4.258 9.940 -19.045 1.00 62.72 176 GLY A CA 1
ATOM 1389 C C . GLY A 1 176 ? 3.425 9.242 -20.122 1.00 62.72 176 GLY A C 1
ATOM 1390 O O . GLY A 1 176 ? 3.231 8.026 -20.102 1.00 62.72 176 GLY A O 1
ATOM 1391 N N . SE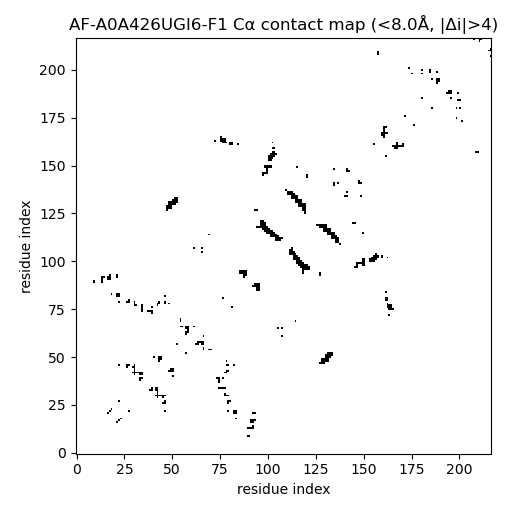R A 1 177 ? 2.945 10.006 -21.105 1.00 58.69 177 SER A N 1
ATOM 1392 C CA . SER A 1 177 ? 2.176 9.499 -22.255 1.00 58.69 177 SER A CA 1
ATOM 1393 C C . SER A 1 177 ? 2.991 8.577 -23.182 1.00 58.69 177 SER A C 1
ATOM 1395 O O . SER A 1 177 ? 2.440 8.034 -24.138 1.00 58.69 177 SER A O 1
ATOM 1397 N N . GLY A 1 178 ? 4.290 8.392 -22.912 1.00 54.75 178 GLY A N 1
ATOM 1398 C CA . GLY A 1 178 ? 5.259 7.806 -23.838 1.00 54.75 178 GLY A CA 1
ATOM 1399 C C . GLY A 1 178 ? 5.783 8.808 -24.870 1.00 54.75 178 GLY A C 1
ATOM 1400 O O . GLY A 1 178 ? 6.605 8.442 -25.708 1.00 54.75 178 GLY A O 1
ATOM 1401 N N . GLU A 1 179 ? 5.332 10.064 -24.817 1.00 54.66 179 GLU A N 1
ATOM 1402 C CA . GLU A 1 179 ? 5.866 11.137 -25.650 1.00 54.66 179 GLU A CA 1
ATOM 1403 C C . GLU A 1 179 ? 7.227 11.603 -25.117 1.00 54.66 179 GLU A C 1
ATOM 1405 O O . GLU A 1 179 ? 7.436 11.652 -23.900 1.00 54.66 179 GLU A O 1
ATOM 1410 N N . PRO A 1 180 ? 8.177 11.932 -26.009 1.00 54.88 180 PRO A N 1
ATOM 1411 C CA . PRO A 1 180 ? 9.482 12.417 -25.594 1.00 54.88 180 PRO A CA 1
ATOM 1412 C C . PRO A 1 180 ? 9.333 13.703 -24.764 1.00 54.88 180 PRO A C 1
ATOM 1414 O O . PRO A 1 180 ? 8.493 14.547 -25.096 1.00 54.88 180 PRO A O 1
ATOM 1417 N N . PRO A 1 181 ? 10.151 13.884 -23.709 1.00 57.97 181 PRO A N 1
ATOM 1418 C CA . PRO A 1 181 ? 10.095 15.082 -22.882 1.00 57.97 181 PRO A CA 1
ATOM 1419 C C . PRO A 1 181 ? 10.276 16.336 -23.743 1.00 57.97 181 PRO A C 1
ATOM 1421 O O . PRO A 1 181 ? 11.001 16.328 -24.744 1.00 57.97 181 PRO A O 1
ATOM 1424 N N . ALA A 1 182 ? 9.625 17.434 -23.347 1.00 59.31 182 ALA A N 1
ATOM 1425 C CA . ALA A 1 182 ? 9.742 18.713 -24.041 1.00 59.31 182 ALA A CA 1
ATOM 1426 C C . ALA A 1 182 ? 11.226 19.079 -24.254 1.00 59.31 182 ALA A C 1
ATOM 1428 O O . ALA A 1 182 ? 12.045 18.963 -23.336 1.00 59.31 182 ALA A O 1
ATOM 1429 N N . ARG A 1 183 ? 11.579 19.531 -25.469 1.00 54.94 183 ARG A N 1
ATOM 1430 C CA . ARG A 1 183 ? 12.970 19.792 -25.907 1.00 54.94 183 ARG A CA 1
ATOM 1431 C C . ARG A 1 183 ? 13.785 20.657 -24.934 1.00 54.94 183 ARG A C 1
ATOM 1433 O O . ARG A 1 183 ? 14.998 20.486 -24.859 1.00 54.94 183 ARG A O 1
ATOM 1440 N N . GLU A 1 184 ? 13.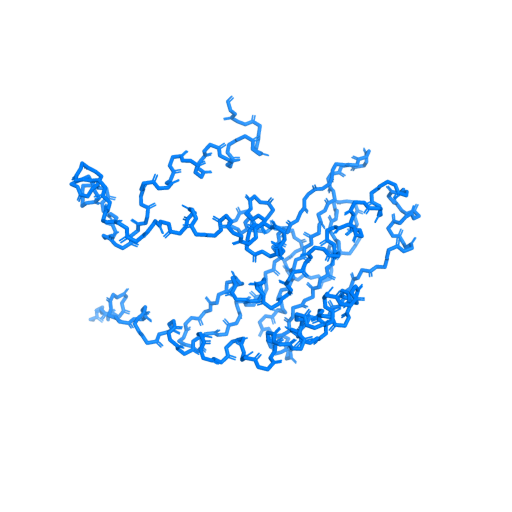139 21.562 -24.203 1.00 55.59 184 GLU A N 1
ATOM 1441 C CA . GLU A 1 184 ? 13.773 22.438 -23.208 1.00 55.59 184 GLU A CA 1
ATOM 1442 C C . GLU A 1 184 ? 14.239 21.676 -21.956 1.00 55.59 184 GLU A C 1
ATOM 1444 O O . GLU A 1 184 ? 15.384 21.832 -21.534 1.00 55.59 184 GLU A O 1
ATOM 1449 N N . LEU A 1 185 ? 13.415 20.772 -21.416 1.00 55.72 185 LEU A N 1
ATOM 1450 C CA . LEU A 1 185 ? 13.767 19.928 -20.264 1.00 55.72 185 LEU A CA 1
ATOM 1451 C C . LEU A 1 185 ? 14.827 18.885 -20.634 1.00 55.72 185 LEU A C 1
ATOM 1453 O O . LEU A 1 185 ? 15.742 18.614 -19.857 1.00 55.72 185 LEU A O 1
ATOM 1457 N N . SER A 1 186 ? 14.761 18.368 -21.864 1.00 54.50 186 SER A N 1
ATOM 1458 C CA . SER A 1 186 ? 15.778 17.461 -22.400 1.00 54.50 186 SER A CA 1
ATOM 1459 C C . SER A 1 186 ? 17.149 18.136 -22.574 1.00 54.50 186 SER A C 1
ATOM 1461 O O . SER A 1 186 ? 18.162 17.439 -22.573 1.00 54.50 186 SER A O 1
ATOM 1463 N N . ARG A 1 187 ? 17.198 19.471 -22.713 1.00 57.78 187 ARG A N 1
ATOM 1464 C CA . ARG A 1 187 ? 18.440 20.258 -22.804 1.00 57.78 187 ARG A CA 1
ATOM 1465 C C . ARG A 1 187 ? 19.014 20.615 -21.425 1.00 57.78 187 ARG A C 1
ATOM 1467 O O . ARG A 1 187 ? 20.229 20.692 -21.304 1.00 57.78 187 ARG A O 1
ATOM 1474 N N . ALA A 1 188 ? 18.168 20.762 -20.401 1.00 56.97 188 ALA A N 1
ATOM 1475 C CA . ALA A 1 188 ? 18.582 21.059 -19.023 1.00 56.97 188 ALA A CA 1
ATOM 1476 C C . ALA A 1 188 ? 19.041 19.819 -18.221 1.00 56.97 188 ALA A C 1
ATOM 1478 O O . ALA A 1 188 ? 19.805 19.945 -17.265 1.00 56.97 188 ALA A O 1
ATOM 1479 N N . ALA A 1 189 ? 18.603 18.608 -18.589 1.00 56.75 189 ALA A N 1
ATOM 1480 C CA . ALA A 1 189 ? 18.945 17.378 -17.861 1.00 56.75 189 ALA A CA 1
ATOM 1481 C C . ALA A 1 189 ? 20.466 17.093 -17.737 1.00 56.75 189 ALA A C 1
ATOM 1483 O O . ALA A 1 189 ? 20.901 16.743 -16.635 1.00 56.75 189 ALA A O 1
ATOM 1484 N N . PRO A 1 190 ? 21.301 17.291 -18.784 1.00 56.12 190 PRO A N 1
ATOM 1485 C CA . PRO A 1 190 ? 22.755 17.144 -18.672 1.00 56.12 190 PRO A CA 1
ATOM 1486 C C . PRO A 1 190 ? 23.395 18.190 -17.750 1.00 56.12 190 PRO A C 1
ATOM 1488 O O . PRO A 1 190 ? 24.311 17.856 -17.004 1.00 56.12 190 PRO A O 1
ATOM 1491 N N . GLU A 1 191 ? 22.896 19.432 -17.760 1.00 60.78 191 GLU A N 1
ATOM 1492 C CA . GLU A 1 191 ? 23.400 20.526 -16.911 1.00 60.78 191 GLU A CA 1
ATOM 1493 C C . GLU A 1 191 ? 23.129 20.272 -15.420 1.00 60.78 191 GLU A C 1
ATOM 1495 O O . GLU A 1 191 ? 23.914 20.673 -14.564 1.00 60.78 191 GLU A O 1
ATOM 1500 N N . LEU A 1 192 ? 22.058 19.537 -15.105 1.00 61.97 192 LEU A N 1
ATOM 1501 C CA . LEU A 1 192 ? 21.713 19.105 -13.747 1.00 61.97 192 LEU A CA 1
ATOM 1502 C C . LEU A 1 192 ? 22.398 17.787 -13.330 1.00 61.97 192 LEU A C 1
ATOM 1504 O O . LEU A 1 192 ? 22.160 17.300 -12.223 1.00 61.97 192 LEU A O 1
ATOM 1508 N N . GLY A 1 193 ? 23.215 17.178 -14.199 1.00 65.31 193 GLY A N 1
ATOM 1509 C CA . GLY A 1 193 ? 23.840 15.874 -13.951 1.00 65.31 193 GLY A CA 1
ATOM 1510 C C . GLY A 1 193 ? 22.835 14.720 -13.828 1.00 65.31 193 GLY A C 1
ATOM 1511 O O . GLY A 1 193 ? 23.133 13.698 -13.207 1.00 65.31 193 GLY A O 1
ATOM 1512 N N . VAL A 1 194 ? 21.628 14.880 -14.380 1.00 63.25 194 VAL A N 1
ATOM 1513 C CA . VAL A 1 194 ? 20.538 13.910 -14.253 1.00 63.25 194 VAL A CA 1
ATOM 1514 C C . VAL A 1 194 ? 20.550 12.968 -15.463 1.00 63.25 194 VAL A C 1
ATOM 1516 O O . VAL A 1 194 ? 20.587 13.442 -16.600 1.00 63.25 194 VAL A O 1
ATOM 1519 N N . PRO A 1 195 ? 20.488 11.635 -15.266 1.00 64.19 195 PRO A N 1
ATOM 1520 C CA . PRO A 1 195 ? 20.364 10.696 -16.376 1.00 64.19 195 PRO A CA 1
ATOM 1521 C C . PRO A 1 195 ? 19.152 11.020 -17.257 1.00 64.19 195 PRO A C 1
ATOM 1523 O O . PRO A 1 195 ? 18.065 11.286 -16.748 1.00 64.19 195 PRO A O 1
ATOM 1526 N N . SER A 1 196 ? 19.306 10.905 -18.577 1.00 60.09 196 SER A N 1
ATOM 1527 C CA . SER A 1 196 ? 18.247 11.186 -19.564 1.00 60.09 196 SER A CA 1
ATOM 1528 C C . SER A 1 196 ? 16.979 10.333 -19.403 1.00 60.09 196 SER A C 1
ATOM 1530 O O . SER A 1 196 ? 15.936 10.678 -19.942 1.00 60.09 196 SER A O 1
ATOM 1532 N N . ALA A 1 197 ? 17.054 9.234 -18.646 1.00 63.56 197 ALA A N 1
ATOM 1533 C CA . ALA A 1 197 ? 15.933 8.351 -18.327 1.00 63.56 197 ALA A CA 1
ATOM 1534 C C . ALA A 1 197 ? 15.088 8.810 -17.117 1.00 63.56 197 ALA A C 1
ATOM 1536 O O . ALA A 1 197 ? 14.173 8.099 -16.701 1.00 63.56 197 ALA A O 1
ATOM 1537 N N . CYS A 1 198 ? 15.421 9.938 -16.485 1.00 66.62 198 CYS A N 1
ATOM 1538 C CA . CYS A 1 198 ? 14.620 10.503 -15.404 1.00 66.62 198 CYS A CA 1
ATOM 1539 C C . CYS A 1 198 ? 13.467 11.347 -15.964 1.00 66.62 198 CYS A C 1
ATOM 1541 O O . CYS A 1 198 ? 13.692 12.217 -16.797 1.00 66.62 198 CYS A O 1
ATOM 1543 N N . ALA A 1 199 ? 12.259 11.135 -15.436 1.00 73.38 199 ALA A N 1
ATOM 1544 C CA . ALA A 1 199 ? 11.062 11.926 -15.734 1.00 73.38 199 ALA A CA 1
ATOM 1545 C C . ALA A 1 199 ? 11.111 13.301 -15.032 1.00 73.38 199 ALA A C 1
ATOM 1547 O O . ALA A 1 199 ? 10.396 13.550 -14.056 1.00 73.38 199 ALA A O 1
ATOM 1548 N N . VAL A 1 200 ? 12.047 14.161 -15.449 1.00 76.12 200 VAL A N 1
ATOM 1549 C CA . VAL A 1 200 ? 12.307 15.481 -14.840 1.00 76.12 200 VAL A CA 1
ATOM 1550 C C . VAL A 1 200 ? 11.086 16.398 -14.961 1.00 76.12 200 VAL A C 1
ATOM 1552 O O . VAL A 1 200 ? 10.805 17.187 -14.059 1.00 76.12 200 VAL A O 1
ATOM 1555 N N . GLU A 1 201 ? 10.303 16.244 -16.026 1.00 75.19 201 GLU A N 1
ATOM 1556 C CA . GLU A 1 201 ? 9.041 16.942 -16.268 1.00 75.19 201 GLU A CA 1
ATOM 1557 C C . GLU A 1 201 ? 8.006 16.735 -15.152 1.00 75.19 201 GLU A C 1
ATOM 1559 O O . GLU A 1 201 ? 7.213 17.634 -14.867 1.00 75.19 201 GLU A O 1
ATOM 1564 N N . CYS A 1 202 ? 8.045 15.595 -14.457 1.00 77.50 202 CYS A N 1
ATOM 1565 C CA . CYS A 1 202 ? 7.124 15.305 -13.362 1.00 77.50 202 CYS A CA 1
ATOM 1566 C C . CYS A 1 202 ? 7.559 15.946 -12.032 1.00 77.50 202 CYS A C 1
ATOM 1568 O O . CYS A 1 202 ? 6.734 16.122 -11.133 1.00 77.50 202 CYS A O 1
ATOM 1570 N N . TRP A 1 203 ? 8.834 16.328 -11.874 1.00 84.12 203 TRP A N 1
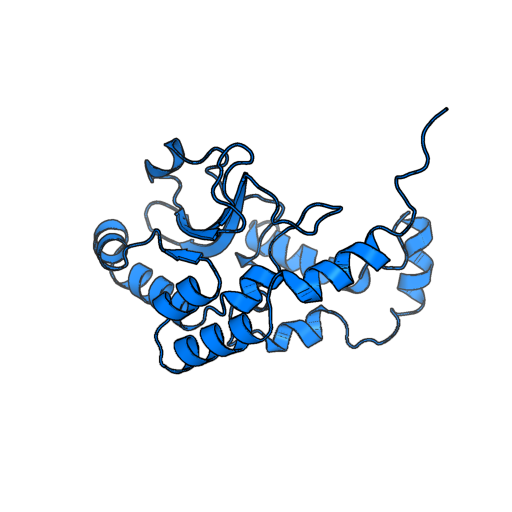ATOM 1571 C CA . TRP A 1 203 ? 9.404 16.674 -10.564 1.00 84.12 203 TRP A CA 1
ATOM 1572 C C . TRP A 1 203 ? 8.731 17.873 -9.904 1.00 84.12 203 TRP A C 1
ATOM 1574 O O . TRP A 1 203 ? 8.473 17.837 -8.705 1.00 84.12 203 TRP A O 1
ATOM 1584 N N . ALA A 1 204 ? 8.398 18.918 -10.664 1.00 84.56 204 ALA A N 1
ATOM 1585 C CA . ALA A 1 204 ? 7.743 20.101 -10.107 1.00 84.56 204 ALA A CA 1
ATOM 1586 C C . ALA A 1 204 ? 6.331 19.790 -9.573 1.00 84.56 204 ALA A C 1
ATOM 1588 O O . ALA A 1 204 ? 5.911 20.338 -8.553 1.00 84.56 204 ALA A O 1
ATOM 1589 N N . ALA A 1 205 ? 5.585 18.909 -10.247 1.00 85.12 205 ALA A N 1
ATOM 1590 C CA . ALA A 1 205 ? 4.271 18.467 -9.784 1.00 85.12 205 ALA A CA 1
ATOM 1591 C C . ALA A 1 205 ? 4.378 17.575 -8.536 1.00 85.12 205 ALA A C 1
ATOM 1593 O O . ALA A 1 205 ? 3.610 17.748 -7.584 1.00 85.12 205 ALA A O 1
ATOM 1594 N N . GLU A 1 206 ? 5.369 16.683 -8.499 1.00 87.19 206 GLU A N 1
ATOM 1595 C CA . GLU A 1 206 ? 5.594 15.823 -7.336 1.00 87.19 206 GLU A CA 1
ATOM 1596 C C . GLU A 1 206 ? 6.116 16.602 -6.121 1.00 87.19 206 GLU A C 1
ATOM 1598 O O . GLU A 1 206 ? 5.652 16.383 -5.001 1.00 87.19 206 GLU A O 1
ATOM 1603 N N . ALA A 1 207 ? 6.992 17.590 -6.328 1.00 87.44 207 ALA A N 1
ATOM 1604 C CA . ALA A 1 207 ? 7.463 18.477 -5.269 1.00 87.44 207 ALA A CA 1
ATOM 1605 C C . ALA A 1 207 ? 6.310 19.268 -4.636 1.00 87.44 207 ALA A C 1
ATOM 1607 O O . ALA A 1 207 ? 6.219 19.332 -3.412 1.00 87.44 207 ALA A O 1
ATOM 1608 N N . ARG A 1 208 ? 5.383 19.810 -5.443 1.00 89.69 208 ARG A N 1
ATOM 1609 C CA . ARG A 1 208 ? 4.180 20.494 -4.931 1.00 89.69 208 ARG A CA 1
ATOM 1610 C C . ARG A 1 208 ? 3.309 19.569 -4.083 1.00 89.69 208 ARG A C 1
ATOM 1612 O O . ARG A 1 208 ? 2.870 19.970 -3.009 1.00 89.69 208 ARG A O 1
ATOM 1619 N N . THR A 1 209 ? 3.100 18.332 -4.533 1.00 88.56 209 THR A N 1
ATOM 1620 C CA . THR A 1 209 ? 2.332 17.323 -3.782 1.00 88.56 209 THR A CA 1
ATOM 1621 C C . THR A 1 209 ? 2.986 17.022 -2.430 1.00 88.56 209 THR A C 1
ATOM 1623 O O . THR A 1 209 ? 2.308 16.997 -1.401 1.00 88.56 209 THR A O 1
ATOM 1626 N N . LEU A 1 210 ? 4.311 16.850 -2.411 1.00 88.75 210 LEU A N 1
ATOM 1627 C CA . LEU A 1 210 ? 5.066 16.595 -1.186 1.00 88.75 210 LEU A CA 1
ATOM 1628 C C . LEU A 1 210 ? 5.032 17.791 -0.223 1.00 88.75 210 LEU A C 1
ATOM 1630 O O . LEU A 1 210 ? 4.742 17.605 0.957 1.00 88.75 210 LEU A O 1
ATOM 1634 N N . LEU A 1 211 ? 5.297 19.005 -0.713 1.00 90.12 211 LEU A N 1
ATOM 1635 C CA . LEU A 1 211 ? 5.319 20.223 0.102 1.00 90.12 211 LEU A CA 1
ATOM 1636 C C . LEU A 1 211 ? 3.951 20.518 0.719 1.00 90.12 211 LEU A C 1
ATOM 1638 O O . LEU A 1 211 ? 3.876 20.806 1.913 1.00 90.12 211 LEU A O 1
ATOM 1642 N N . ALA A 1 212 ? 2.868 20.366 -0.050 1.00 87.94 212 ALA A N 1
ATOM 1643 C CA . ALA A 1 212 ? 1.509 20.506 0.467 1.00 87.94 212 ALA A CA 1
ATOM 1644 C C . ALA A 1 212 ? 1.229 19.501 1.598 1.00 87.94 212 ALA A C 1
ATOM 1646 O O . ALA A 1 212 ? 0.704 19.873 2.645 1.00 87.94 212 ALA A O 1
ATOM 1647 N N . ALA A 1 213 ? 1.653 18.242 1.437 1.00 86.19 213 ALA A N 1
ATOM 1648 C CA . ALA A 1 213 ? 1.497 17.213 2.465 1.00 86.19 213 ALA A CA 1
ATOM 1649 C C . ALA A 1 213 ? 2.360 17.448 3.722 1.00 86.19 213 ALA A C 1
ATOM 1651 O O . ALA A 1 213 ? 2.047 16.916 4.790 1.00 86.19 213 ALA A O 1
ATOM 1652 N N . GLU A 1 214 ? 3.446 18.217 3.611 1.00 85.50 214 GLU A N 1
ATOM 1653 C CA . GLU A 1 214 ? 4.291 18.629 4.739 1.00 85.50 214 GLU A CA 1
ATOM 1654 C C . GLU A 1 214 ? 3.875 19.973 5.361 1.00 85.50 214 GLU A C 1
ATOM 1656 O O . GLU A 1 214 ? 4.467 20.378 6.362 1.00 85.50 214 GLU A O 1
ATOM 1661 N N . GLY A 1 215 ? 2.864 20.654 4.805 1.00 82.56 215 GLY A N 1
ATOM 1662 C CA . GLY A 1 215 ? 2.443 21.987 5.248 1.00 82.56 215 GLY A CA 1
ATOM 1663 C C . GLY A 1 215 ? 3.460 23.085 4.916 1.00 82.56 215 GLY A C 1
ATOM 1664 O O . GLY A 1 215 ? 3.599 24.039 5.674 1.00 82.56 215 GLY A O 1
ATOM 1665 N N . ARG A 1 216 ? 4.210 22.923 3.819 1.00 77.12 216 ARG A N 1
ATOM 1666 C CA . ARG A 1 216 ? 5.298 23.811 3.366 1.00 77.12 216 ARG A CA 1
ATOM 1667 C C . ARG A 1 216 ? 4.988 24.479 2.018 1.00 77.12 216 ARG A C 1
ATOM 1669 O O . ARG A 1 216 ? 5.892 24.641 1.201 1.00 77.12 216 ARG A O 1
ATOM 1676 N N . GLY A 1 217 ? 3.708 24.755 1.771 1.00 55.16 217 GLY A N 1
ATOM 1677 C CA . GLY A 1 217 ? 3.194 25.332 0.523 1.00 55.16 217 GLY A CA 1
ATOM 1678 C C . GLY A 1 217 ? 3.198 26.850 0.511 1.00 55.16 217 GLY A C 1
ATOM 1679 O O . GLY A 1 217 ? 3.034 27.437 1.602 1.00 55.16 217 GLY A O 1
#

pLDDT: mean 80.81, std 17.17, range [30.52, 98.31]

Radius of gyration: 18.95 Å; Cα contacts (8 Å, |Δi|>4): 301; chains: 1; bounding box: 58×42×47 Å